Protein 2ZG1 (pdb70)

InterPro domains:
  IPR003598 Immunoglobulin subtype 2 [SM00408] (260-321)
  IPR003599 Immunoglobulin domain subtype [SM00409] (26-140)
  IPR003599 Immunoglobulin domain subtype [SM00409] (149-233)
  IPR003599 Immunoglobulin domain subtype [SM00409] (254-332)
  IPR007110 Immunoglobulin-like domain [PS50835] (19-136)
  IPR007110 Immunoglobulin-like domain [PS50835] (146-229)
  IPR007110 Immunoglobulin-like domain [PS50835] (236-330)
  IPR013106 Immunoglobulin V-set domain [PF07686] (24-140)
  IPR013783 Immunoglobulin-like fold [G3DSA:2.60.40.10] (20-143)
  IPR013783 Immunoglobulin-like fold [G3DSA:2.60.40.10] (144-231)
  IPR013783 Immunoglobulin-like fold [G3DSA:2.60.40.10] (232-329)
  IPR013783 Immunoglobulin-like fold [G3DSA:2.60.40.10] (330-431)
  IPR036179 Immunoglobulin-like domain superfamily [SSF48726] (21-139)
  IPR036179 Immunoglobulin-like domain superfamily [SSF48726] (144-229)
  IPR036179 Immunoglobulin-like domain superfamily [SSF48726] (256-338)
  IPR036179 Immunoglobulin-like domain superfamily [SSF48726] (335-425)
  IPR051036 Sialic acid-binding Ig-like lectin [PTHR12035] (1-548)

Radius of gyration: 23.37 Å; Cα contacts (8 Å, |Δi|>4): 462; chains: 1; bounding box: 41×28×75 Å

Structure (mmCIF, N/CA/C/O backbone):
data_2ZG1
#
_entry.id   2ZG1
#
_cell.length_a   94.044
_cell.length_b   94.044
_cell.length_c   209.888
_cell.angle_alpha   90.00
_cell.angle_beta   90.00
_cell.angle_gamma   120.00
#
_symmetry.space_group_name_H-M   'H 3 2'
#
loop_
_entity.id
_entity.type
_entity.pdbx_description
1 polymer 'Sialic acid-binding Ig-like lectin 5'
2 non-polymer 'N-acetyl-alpha-neuraminic acid'
3 water water
#
loop_
_atom_site.group_PDB
_atom_site.id
_atom_site.type_symbol
_atom_site.label_atom_id
_atom_site.label_alt_id
_atom_site.label_comp_id
_atom_site.label_asym_id
_atom_site.label_entity_id
_atom_site.label_seq_id
_atom_site.pdbx_PDB_ins_code
_atom_site.Cartn_x
_atom_site.Cartn_y
_atom_site.Cartn_z
_atom_site.occupancy
_atom_site.B_iso_or_equiv
_atom_site.auth_seq_id
_atom_site.auth_comp_id
_atom_site.auth_asym_id
_atom_site.auth_atom_id
_atom_site.pdbx_PDB_model_num
ATOM 1 N N . VAL A 1 1 ? 34.574 4.482 53.191 1.00 93.86 25 VAL A N 1
ATOM 2 C CA . VAL A 1 1 ? 33.901 5.792 52.935 1.00 95.60 25 VAL A CA 1
ATOM 3 C C . VAL A 1 1 ? 34.327 6.373 51.584 1.00 97.04 25 VAL A C 1
ATOM 4 O O . VAL A 1 1 ? 33.638 7.226 51.018 1.00 98.45 25 VAL A O 1
ATOM 8 N N . TYR A 1 2 ? 35.477 5.928 51.087 1.00 96.05 26 TYR A N 1
ATOM 9 C CA . TYR A 1 2 ? 35.970 6.384 49.796 1.00 94.06 26 TYR A CA 1
ATOM 10 C C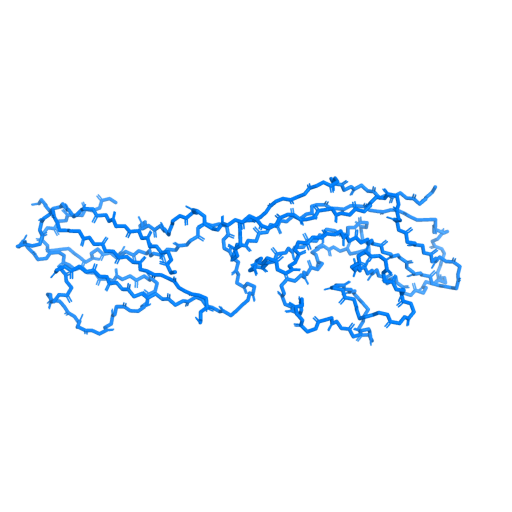 . TYR A 1 2 ? 35.621 5.301 48.790 1.00 92.74 26 TYR A C 1
ATOM 11 O O . TYR A 1 2 ? 36.239 4.239 48.763 1.00 91.93 26 TYR A O 1
ATOM 20 N N . GLU A 1 3 ? 34.624 5.573 47.960 1.00 91.60 27 GLU A N 1
ATOM 21 C CA . GLU A 1 3 ? 34.183 4.597 46.977 1.00 90.91 27 GLU A CA 1
ATOM 22 C C . GLU A 1 3 ? 34.128 5.161 45.564 1.00 87.89 27 GLU A C 1
ATOM 23 O O . GLU A 1 3 ? 33.807 6.331 45.368 1.00 88.28 27 GLU A O 1
ATOM 29 N N . LEU A 1 4 ? 34.438 4.315 44.586 1.00 83.47 28 LEU A N 1
ATOM 30 C CA . LEU A 1 4 ? 34.405 4.710 43.187 1.00 81.15 28 LEU A CA 1
ATOM 31 C C . LEU A 1 4 ? 33.780 3.618 42.323 1.00 81.63 28 LEU A C 1
ATOM 32 O O . LEU A 1 4 ? 34.296 2.503 42.241 1.00 80.40 28 LEU A O 1
ATOM 37 N N . GLN A 1 5 ? 32.669 3.954 41.674 1.00 81.16 29 GLN A N 1
ATOM 38 C CA . GLN A 1 5 ? 31.978 3.023 40.802 1.00 79.40 29 GLN A CA 1
ATOM 39 C C . GLN A 1 5 ? 32.287 3.374 39.365 1.00 78.86 29 GLN A C 1
ATOM 40 O O . GLN A 1 5 ? 31.993 4.475 38.911 1.00 79.33 29 GLN A O 1
ATOM 46 N N . VAL A 1 6 ? 32.874 2.427 38.646 1.00 79.53 30 VAL A N 1
ATOM 47 C CA . VAL A 1 6 ? 33.220 2.632 37.250 1.00 80.37 30 VAL A CA 1
ATOM 48 C C . VAL A 1 6 ? 33.643 1.277 36.694 1.00 81.97 30 VAL A C 1
ATOM 49 O O . VAL A 1 6 ? 34.225 0.467 37.411 1.00 84.26 30 VAL A O 1
ATOM 53 N N . GLN A 1 7 ? 33.344 1.014 35.430 1.00 82.88 31 GLN A N 1
ATOM 54 C CA . GLN A 1 7 ? 33.737 -0.257 34.841 1.00 84.15 31 GLN A CA 1
ATOM 55 C C . GLN A 1 7 ? 35.257 -0.249 34.719 1.00 85.77 31 GLN A C 1
ATOM 56 O O . GLN A 1 7 ? 35.853 0.818 34.552 1.00 86.74 31 GLN A O 1
ATOM 62 N N . LYS A 1 8 ? 35.885 -1.422 34.804 1.00 86.21 32 LYS A N 1
ATOM 63 C CA . LYS A 1 8 ? 37.346 -1.510 34.718 1.00 85.78 32 LYS A CA 1
ATOM 64 C C . LYS A 1 8 ? 37.950 -1.331 33.332 1.00 86.47 32 LYS A C 1
ATOM 65 O O . LYS A 1 8 ? 39.014 -0.718 33.193 1.00 87.98 32 LYS A O 1
ATOM 71 N N . SER A 1 9 ? 37.292 -1.859 32.308 1.00 85.58 33 SER A N 1
ATOM 72 C CA . SER A 1 9 ? 37.809 -1.709 30.955 1.00 84.27 33 SER A CA 1
ATOM 73 C C . SER A 1 9 ? 36.830 -0.976 30.041 1.00 82.63 33 SER A C 1
ATOM 74 O O . SER A 1 9 ? 35.621 -0.991 30.283 1.00 81.89 33 SER A O 1
ATOM 77 N N . VAL A 1 10 ? 37.361 -0.335 29.000 1.00 81.11 34 VAL A N 1
ATOM 78 C CA . VAL A 1 10 ? 36.549 0.409 28.034 1.00 82.28 34 VAL A CA 1
ATOM 79 C C . VAL A 1 10 ? 37.191 0.365 26.643 1.00 83.36 34 VAL A C 1
ATOM 80 O O . VAL A 1 10 ? 38.415 0.382 26.527 1.00 84.92 34 VAL A O 1
ATOM 84 N N . THR A 1 11 ? 36.376 0.319 25.590 1.00 84.07 35 THR A N 1
ATOM 85 C CA . THR A 1 11 ? 36.914 0.288 24.225 1.00 85.59 35 THR A CA 1
ATOM 86 C C . THR A 1 11 ? 36.281 1.358 23.354 1.00 86.49 35 THR A C 1
ATOM 87 O O . THR A 1 11 ? 35.104 1.689 23.518 1.00 86.90 35 THR A O 1
ATOM 91 N N . VAL A 1 12 ? 37.056 1.871 22.404 1.00 86.87 36 VAL A N 1
ATOM 92 C CA . VAL A 1 12 ? 36.577 2.906 21.496 1.00 89.43 36 VAL A CA 1
ATOM 93 C C . VAL A 1 12 ? 37.323 2.770 20.186 1.00 90.63 36 VAL A C 1
ATOM 94 O O . VAL A 1 12 ? 38.515 2.477 20.177 1.00 92.42 36 VAL A O 1
ATOM 98 N N . GLN A 1 13 ? 36.639 2.979 19.073 1.00 91.51 37 GLN A N 1
ATOM 99 C CA . GLN A 1 13 ? 37.331 2.890 17.808 1.00 93.33 37 GLN A CA 1
ATOM 100 C C . GLN A 1 13 ? 38.015 4.224 17.621 1.00 94.08 37 GLN A C 1
ATOM 101 O O . GLN A 1 13 ? 37.402 5.269 17.815 1.00 95.05 37 GLN A O 1
ATOM 107 N N . GLU A 1 14 ? 39.289 4.194 17.265 1.00 94.81 38 GLU A N 1
ATOM 108 C CA . GLU A 1 14 ? 40.022 5.424 17.043 1.00 95.83 38 GLU A CA 1
ATOM 109 C C . GLU A 1 14 ? 39.120 6.409 16.309 1.00 95.77 38 GLU A C 1
ATOM 110 O O . GLU A 1 14 ? 38.293 6.000 15.496 1.00 95.61 38 GLU A O 1
ATOM 116 N N . GLY A 1 15 ? 39.266 7.697 16.615 1.00 95.57 39 GLY A N 1
ATOM 117 C CA . GLY A 1 15 ? 38.472 8.720 15.953 1.00 94.69 39 GLY A CA 1
ATOM 118 C C . GLY A 1 15 ? 37.062 8.932 16.475 1.00 94.33 39 GLY A C 1
ATOM 119 O O . GLY A 1 15 ? 36.474 9.991 16.253 1.00 95.36 39 GLY A O 1
ATOM 120 N N . LEU A 1 16 ? 36.512 7.934 17.159 1.00 92.58 40 LEU A N 1
ATOM 121 C CA . LEU A 1 16 ? 35.164 8.040 17.707 1.00 91.51 40 LEU A CA 1
ATOM 122 C C . LEU A 1 16 ? 35.231 8.516 19.157 1.00 91.70 40 LEU A C 1
ATOM 123 O O . LEU A 1 16 ? 36.248 9.065 19.592 1.00 91.66 40 LEU A O 1
ATOM 128 N N . CYS A 1 17 ? 34.152 8.303 19.903 1.00 89.36 41 CYS A N 1
ATOM 129 C CA . CYS A 1 17 ? 34.122 8.715 21.295 1.00 89.73 41 CYS A CA 1
ATOM 130 C C . CYS A 1 17 ? 33.222 7.812 22.113 1.00 85.80 41 CYS A C 1
ATOM 131 O O . CYS A 1 17 ? 32.348 7.151 21.576 1.00 85.99 41 CYS A O 1
ATOM 134 N N . VAL A 1 18 ? 33.439 7.796 23.420 1.00 81.49 42 VAL A N 1
ATOM 135 C CA . VAL A 1 18 ? 32.669 6.952 24.324 1.00 77.24 42 VAL A CA 1
ATOM 136 C C . VAL A 1 18 ? 32.369 7.719 25.615 1.00 75.65 42 VAL A C 1
ATOM 137 O O . VAL A 1 18 ? 33.000 8.737 25.911 1.00 75.47 42 VAL A O 1
ATOM 141 N N . LEU A 1 19 ? 31.402 7.237 26.377 1.00 72.51 43 LEU A N 1
ATOM 142 C CA . LEU A 1 19 ? 31.046 7.882 27.616 1.00 74.87 43 LEU A CA 1
ATOM 143 C C . LEU A 1 19 ? 31.244 6.899 28.750 1.00 76.61 43 LEU A C 1
ATOM 144 O O . LEU A 1 19 ? 30.554 5.883 28.825 1.00 79.92 43 LEU A O 1
ATOM 149 N N . VAL A 1 20 ? 32.180 7.206 29.644 1.00 74.93 44 VAL A N 1
ATOM 150 C CA . VAL A 1 20 ? 32.457 6.324 30.759 1.00 71.17 44 VAL A CA 1
ATOM 151 C C . VAL A 1 20 ? 31.710 6.778 31.995 1.00 72.68 44 VAL A C 1
ATOM 152 O O . VAL A 1 20 ? 32.086 7.750 32.639 1.00 74.00 44 VAL A O 1
ATOM 156 N N . PRO A 1 21 ? 30.609 6.088 32.325 1.00 74.19 45 PRO A N 1
ATOM 157 C CA . PRO A 1 21 ? 29.806 6.434 33.500 1.00 74.41 45 PRO A CA 1
ATOM 158 C C . PRO A 1 21 ? 30.663 6.253 34.730 1.00 74.80 45 PRO A C 1
ATOM 159 O O . PRO A 1 21 ? 31.411 5.281 34.817 1.00 77.52 45 PRO A O 1
ATOM 163 N N . CYS A 1 22 ? 30.546 7.168 35.687 1.00 72.75 46 CYS A N 1
ATOM 164 C CA . CYS A 1 22 ? 31.348 7.097 36.890 1.00 69.72 46 CYS A CA 1
ATOM 165 C C . CYS A 1 22 ? 30.659 7.799 38.045 1.00 69.08 46 CYS A C 1
ATOM 166 O O . CYS A 1 22 ? 29.984 8.812 37.860 1.00 7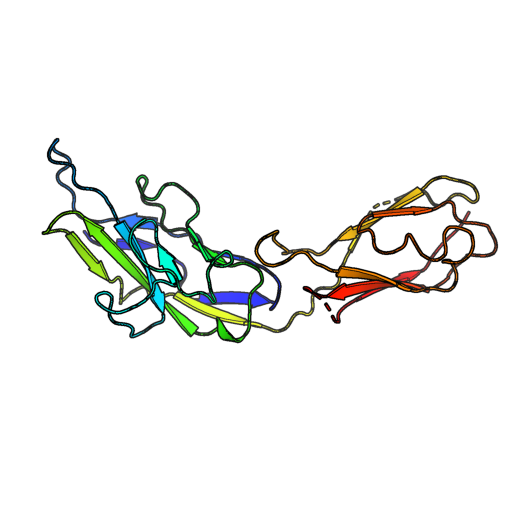2.62 46 CYS A O 1
ATOM 169 N N . SER A 1 23 ? 30.831 7.251 39.240 1.00 66.69 47 SER A N 1
ATOM 170 C CA . SER A 1 23 ? 30.266 7.823 40.455 1.00 65.17 47 SER A CA 1
ATOM 171 C C . SER A 1 23 ? 31.310 7.632 41.546 1.00 63.82 47 SER A C 1
ATOM 172 O O . SER A 1 23 ? 32.083 6.673 41.510 1.00 61.42 47 SER A O 1
ATOM 175 N N . PHE A 1 24 ? 31.338 8.536 42.517 1.00 61.66 48 PHE A N 1
ATOM 176 C CA . PHE A 1 24 ? 32.343 8.448 43.562 1.00 62.50 48 PHE A CA 1
ATOM 177 C C . PHE A 1 24 ? 31.835 9.061 44.851 1.00 63.53 48 PHE A C 1
ATOM 178 O O . PHE A 1 24 ? 30.975 9.939 44.841 1.00 62.54 48 PHE A O 1
ATOM 186 N N . SER A 1 25 ? 32.401 8.610 45.962 1.00 65.92 49 SER A N 1
ATOM 187 C CA . SER A 1 25 ? 32.012 9.118 47.266 1.00 68.91 49 SER A CA 1
ATOM 188 C C . SER A 1 25 ? 33.222 9.334 48.179 1.00 70.12 49 SER A C 1
ATOM 189 O O . SER A 1 25 ? 34.284 8.723 48.008 1.00 66.91 49 SER A O 1
ATOM 192 N N . TYR A 1 26 ? 33.039 10.207 49.160 1.00 72.02 50 TYR A N 1
ATOM 193 C CA . TYR A 1 26 ? 34.101 10.527 50.091 1.00 75.62 50 TYR A CA 1
ATOM 194 C C . TYR A 1 26 ? 33.462 11.112 51.353 1.00 80.04 50 TYR A C 1
ATOM 195 O O . TYR A 1 26 ? 32.378 11.703 51.309 1.00 79.96 50 TYR A O 1
ATOM 204 N N . PRO A 1 27 ? 34.130 10.956 52.496 1.00 83.97 51 PRO A N 1
ATOM 205 C CA . PRO A 1 27 ? 33.625 11.467 53.767 1.00 88.91 51 PRO A CA 1
ATOM 206 C C . PRO A 1 27 ? 33.530 12.981 53.803 1.00 94.55 51 PRO A C 1
ATOM 207 O O . PRO A 1 27 ? 34.521 13.678 53.570 1.00 95.84 51 PRO A O 1
ATOM 211 N N . TRP A 1 28 ? 32.334 13.486 54.093 1.00 100.57 52 TRP A N 1
ATOM 212 C CA . TRP A 1 28 ? 32.118 14.924 54.187 1.00 106.64 52 TRP A CA 1
ATOM 213 C C . TRP A 1 28 ? 31.039 15.263 55.214 1.00 111.08 52 TRP A C 1
ATOM 214 O O . TRP A 1 28 ? 29.855 14.989 55.005 1.00 110.62 52 TRP A O 1
ATOM 225 N N . ARG A 1 29 ? 31.464 15.868 56.322 1.00 117.09 53 ARG A N 1
ATOM 226 C CA . ARG A 1 29 ? 30.565 16.250 57.406 1.00 122.50 53 ARG A CA 1
ATOM 227 C C . ARG A 1 29 ? 29.399 17.135 56.961 1.00 125.24 53 ARG A C 1
ATOM 228 O O . ARG A 1 29 ? 28.303 17.035 57.512 1.00 126.12 53 ARG A O 1
ATOM 236 N N . SER A 1 30 ? 29.649 17.994 55.971 1.00 128.26 54 SER A N 1
ATOM 237 C CA . SER A 1 30 ? 28.645 18.895 55.373 1.00 130.90 54 SER A CA 1
ATOM 238 C C . SER A 1 30 ? 28.342 20.247 56.032 1.00 132.23 54 SER A C 1
ATOM 239 O O . SER A 1 30 ? 27.448 20.959 55.571 1.00 131.89 54 SER A O 1
ATOM 242 N N . TRP A 1 31 ? 29.061 20.619 57.088 1.00 133.81 55 TRP A N 1
ATOM 243 C CA . TRP A 1 31 ? 28.781 21.906 57.716 1.00 134.87 55 TRP A CA 1
ATOM 244 C C . TRP A 1 31 ? 29.377 23.073 56.926 1.00 134.48 55 TRP A C 1
ATOM 245 O O . TRP A 1 31 ? 30.382 22.918 56.226 1.00 133.87 55 TRP A O 1
ATOM 256 N N . TYR A 1 32 ? 28.726 24.230 57.048 1.00 133.88 56 TYR A N 1
ATOM 257 C CA . TYR A 1 32 ? 29.076 25.471 56.349 1.00 132.55 56 TYR A CA 1
ATOM 258 C C . TYR A 1 32 ? 30.524 25.737 55.943 1.00 129.85 56 TYR A C 1
ATOM 259 O O . TYR A 1 32 ? 30.757 26.463 54.972 1.00 129.27 56 TYR A O 1
ATOM 268 N N . SER A 1 33 ? 31.494 25.183 56.673 1.00 126.41 57 SER A N 1
ATOM 269 C CA . SER A 1 33 ? 32.898 25.355 56.280 1.00 121.26 57 SER A CA 1
ATOM 270 C C . SER A 1 33 ? 32.931 24.521 55.005 1.00 116.45 57 SER A C 1
ATOM 271 O O . SER A 1 33 ? 33.144 23.304 55.043 1.00 115.54 57 SER A O 1
ATOM 274 N N . SER A 1 34 ? 32.694 25.183 53.878 1.00 110.35 58 SER A N 1
ATOM 275 C CA . SER A 1 34 ? 32.623 24.486 52.610 1.00 103.95 58 SER A CA 1
ATOM 276 C C . SER A 1 34 ? 33.695 24.813 51.580 1.00 98.14 58 SER A C 1
ATOM 277 O O . SER A 1 34 ? 33.459 25.591 50.658 1.00 98.48 58 SER A O 1
ATOM 280 N N . PRO A 1 35 ? 34.889 24.214 51.717 1.00 92.83 59 PRO A N 1
ATOM 281 C CA . PRO A 1 35 ? 35.963 24.472 50.756 1.00 88.81 59 PRO A CA 1
ATOM 282 C C . PRO A 1 35 ? 35.564 23.833 49.414 1.00 84.81 59 PRO A C 1
ATOM 283 O O . PRO A 1 35 ? 34.722 22.934 49.378 1.00 85.15 59 PRO A O 1
ATOM 287 N N . PRO A 1 36 ? 36.166 24.278 48.299 1.00 80.18 60 PRO A N 1
ATOM 288 C CA . PRO A 1 36 ? 35.805 23.702 47.004 1.00 76.59 60 PRO A CA 1
ATOM 289 C C . PRO A 1 36 ? 36.186 22.235 46.819 1.00 72.34 60 PRO A C 1
ATOM 290 O O . PRO A 1 36 ? 37.120 21.731 47.445 1.00 71.25 60 PRO A O 1
ATOM 294 N N . LEU A 1 37 ? 35.443 21.566 45.946 1.00 68.29 61 LEU A N 1
ATOM 295 C CA . LEU A 1 37 ? 35.667 20.173 45.628 1.00 65.66 61 LEU A CA 1
ATOM 296 C C . LEU A 1 37 ? 36.333 20.032 44.263 1.00 65.40 61 LEU A C 1
ATOM 297 O O . LEU A 1 37 ? 35.725 20.328 43.226 1.00 66.68 61 LEU A O 1
ATOM 302 N N . TYR A 1 38 ? 37.578 19.566 44.262 1.00 63.17 62 TYR A N 1
ATOM 303 C CA . TYR A 1 38 ? 38.327 19.381 43.023 1.00 60.23 62 TYR A CA 1
ATOM 304 C C . TYR A 1 38 ? 38.615 17.928 42.708 1.00 58.81 62 TYR A C 1
ATOM 305 O O . TYR A 1 38 ? 39.104 17.191 43.554 1.00 61.32 62 TYR A O 1
ATOM 314 N N . VAL A 1 39 ? 38.307 17.516 41.489 1.00 56.09 63 VAL A N 1
ATOM 315 C CA . VAL A 1 39 ? 38.554 16.139 41.084 1.00 56.06 63 VAL A CA 1
ATOM 316 C C . VAL A 1 39 ? 39.437 16.142 39.857 1.00 55.98 63 VAL A C 1
ATOM 317 O O . VAL A 1 39 ? 39.497 17.139 39.136 1.00 54.88 63 VAL A O 1
ATOM 321 N N . TYR A 1 40 ? 40.111 15.016 39.626 1.00 56.20 64 TYR A N 1
ATOM 322 C CA . TYR A 1 40 ? 41.013 14.873 38.495 1.00 57.45 64 TYR A CA 1
ATOM 323 C C . TYR A 1 40 ? 41.061 13.458 37.970 1.00 59.16 64 TYR A C 1
ATOM 324 O O . TYR A 1 40 ? 40.745 12.508 38.667 1.00 63.24 64 TYR A O 1
ATOM 333 N N . TRP A 1 41 ? 41.490 13.333 36.732 1.00 59.55 65 TRP A N 1
ATOM 334 C CA . TRP A 1 41 ? 41.692 12.045 36.135 1.00 61.75 65 TRP A CA 1
ATOM 335 C C . TRP A 1 41 ? 43.143 12.166 35.683 1.00 63.43 65 TRP A C 1
ATOM 336 O O . TRP A 1 41 ? 43.538 13.195 35.105 1.00 62.68 65 TRP A O 1
ATOM 347 N N . PHE A 1 42 ? 43.945 11.144 35.976 1.00 62.13 66 PHE A N 1
ATOM 348 C CA . PHE A 1 42 ? 45.339 11.154 35.567 1.00 62.31 66 PHE A CA 1
ATOM 349 C C . PHE A 1 42 ? 45.700 9.908 34.785 1.00 64.35 66 PHE A C 1
ATOM 350 O O . PHE A 1 42 ? 44.924 8.966 34.718 1.00 63.92 66 PHE A O 1
ATOM 358 N N . ARG A 1 43 ? 46.885 9.933 34.179 1.00 67.38 67 ARG A N 1
ATOM 359 C CA . ARG A 1 43 ? 47.421 8.800 33.435 1.00 67.06 67 ARG A CA 1
ATOM 360 C C . ARG A 1 43 ? 47.985 7.925 34.555 1.00 68.89 67 ARG A C 1
ATOM 361 O O . ARG A 1 43 ? 48.360 8.441 35.612 1.00 68.89 67 ARG A O 1
ATOM 369 N N . ASP A 1 44 ? 48.024 6.612 34.353 1.00 71.53 68 ASP A N 1
ATOM 370 C CA . ASP A 1 44 ? 48.499 5.707 35.404 1.00 72.03 68 ASP A CA 1
ATOM 371 C C . ASP A 1 44 ? 49.935 5.938 35.852 1.00 70.72 68 ASP A C 1
ATOM 372 O O . ASP A 1 44 ? 50.842 6.078 35.037 1.00 66.08 68 ASP A O 1
ATOM 377 N N . GLY A 1 45 ? 50.130 5.996 37.164 1.00 70.45 69 GLY A N 1
ATOM 378 C CA . GLY A 1 45 ? 51.468 6.194 37.684 1.00 72.31 69 GLY A CA 1
ATOM 379 C C . GLY A 1 45 ? 52.011 7.612 37.723 1.00 74.98 69 GLY A C 1
ATOM 380 O O . GLY A 1 45 ? 53.193 7.809 38.021 1.00 76.69 69 GLY A O 1
ATOM 381 N N . GLU A 1 46 ? 51.181 8.606 37.421 1.00 74.63 70 GLU A N 1
ATOM 382 C CA . GLU A 1 46 ? 51.645 9.983 37.476 1.00 73.45 70 GLU A CA 1
ATOM 383 C C . GLU A 1 46 ? 51.512 10.476 38.909 1.00 73.71 70 GLU A C 1
ATOM 384 O O . GLU A 1 46 ? 50.793 9.874 39.712 1.00 72.82 70 GLU A O 1
ATOM 390 N N . ILE A 1 47 ? 52.211 11.557 39.243 1.00 72.88 71 ILE A N 1
ATOM 391 C CA . ILE A 1 47 ? 52.111 12.102 40.590 1.00 73.58 71 ILE A CA 1
ATOM 392 C C . ILE A 1 47 ? 51.223 13.336 40.566 1.00 72.56 71 ILE A C 1
ATOM 393 O O . ILE A 1 47 ? 51.553 14.336 39.941 1.00 70.46 71 ILE A O 1
ATOM 398 N N . PRO A 1 48 ? 50.079 13.273 41.257 1.00 73.13 72 PRO A N 1
ATOM 399 C CA . PRO A 1 48 ? 49.128 14.382 41.323 1.00 73.94 72 PRO A CA 1
ATOM 400 C C . PRO A 1 48 ? 49.837 15.721 41.393 1.00 74.96 72 PRO A C 1
ATOM 401 O O . PRO A 1 48 ? 49.629 16.579 40.546 1.00 76.75 72 PRO A O 1
ATOM 405 N N . TYR A 1 49 ? 50.689 15.873 42.402 1.00 76.05 73 TYR A N 1
ATOM 406 C CA . TYR A 1 49 ? 51.467 17.090 42.647 1.00 75.36 73 TYR A CA 1
ATOM 407 C C . TYR A 1 49 ? 52.133 17.711 41.424 1.00 73.97 73 TYR A C 1
ATOM 408 O O . TYR A 1 49 ? 52.185 18.941 41.287 1.00 74.27 73 TYR A O 1
ATOM 417 N N . TYR A 1 50 ? 52.648 16.869 40.538 1.00 68.50 74 TYR A N 1
ATOM 418 C CA . TYR A 1 50 ? 53.367 17.385 39.395 1.00 65.11 74 TYR A CA 1
ATOM 419 C C . TYR A 1 50 ? 52.802 17.105 38.034 1.00 63.86 74 TYR A C 1
ATOM 420 O O . TYR A 1 50 ? 53.394 17.505 37.037 1.00 62.48 74 TYR A O 1
ATOM 429 N N . ALA A 1 51 ? 51.665 16.428 37.970 1.00 64.63 75 ALA A N 1
ATOM 430 C CA . ALA A 1 51 ? 51.103 16.082 36.670 1.00 64.52 75 ALA A CA 1
ATOM 431 C C . ALA A 1 51 ? 50.043 17.016 36.109 1.00 65.09 75 ALA A C 1
ATOM 432 O O . ALA A 1 51 ? 49.276 17.639 36.842 1.00 68.07 75 ALA A O 1
ATOM 434 N N . GLU A 1 52 ? 50.035 17.127 34.789 1.00 63.77 76 GLU A N 1
ATOM 435 C CA . GLU A 1 52 ? 49.024 17.894 34.101 1.00 63.31 76 GLU A CA 1
ATOM 436 C C . GLU A 1 52 ? 47.918 16.847 34.010 1.00 64.38 76 GLU A C 1
ATOM 437 O O . GLU A 1 52 ? 48.177 15.709 33.600 1.00 67.02 76 GLU A O 1
ATOM 443 N N . VAL A 1 53 ? 46.704 17.210 34.410 1.00 61.90 77 VAL A N 1
ATOM 444 C CA . VAL A 1 53 ? 45.581 16.285 34.384 1.00 59.47 77 VAL A CA 1
ATOM 445 C C . VAL A 1 53 ? 45.080 15.973 32.995 1.00 58.78 77 VAL A C 1
ATOM 446 O O . VAL A 1 53 ? 45.248 16.780 32.073 1.00 57.03 77 VAL A O 1
ATOM 450 N N . VAL A 1 54 ? 44.453 14.807 32.835 1.00 57.39 78 VAL A N 1
ATOM 451 C CA . VAL A 1 54 ? 43.878 14.506 31.536 1.00 57.74 78 VAL A CA 1
ATOM 452 C C . VAL A 1 54 ? 42.534 15.242 31.566 1.00 55.13 78 VAL A C 1
ATOM 453 O O . VAL A 1 54 ? 42.017 15.650 30.535 1.00 55.22 78 VAL A O 1
ATOM 457 N N . ALA A 1 55 ? 41.986 15.410 32.768 1.00 52.77 79 ALA A N 1
ATOM 458 C CA . ALA A 1 55 ? 40.733 16.118 32.948 1.00 54.23 79 ALA A CA 1
ATOM 459 C C . ALA A 1 55 ? 40.566 16.528 34.386 1.00 54.93 79 ALA A C 1
ATOM 460 O O . ALA A 1 55 ? 40.944 15.787 35.280 1.00 58.02 79 ALA A O 1
ATOM 462 N N . THR A 1 56 ? 40.003 17.715 34.607 1.00 54.31 80 THR A N 1
ATOM 463 C CA . THR A 1 56 ? 39.764 18.219 35.959 1.00 52.43 80 THR A CA 1
ATOM 464 C C . THR A 1 56 ? 38.715 19.328 35.973 1.00 51.94 80 THR A C 1
ATOM 465 O O . THR A 1 56 ? 38.334 19.836 34.938 1.00 52.94 80 THR A O 1
ATOM 469 N N . ASN A 1 57 ? 38.246 19.678 37.158 1.00 52.84 81 ASN A N 1
ATOM 470 C CA . ASN A 1 57 ? 37.255 20.727 37.318 1.00 55.69 81 ASN A CA 1
ATOM 471 C C . ASN A 1 57 ? 37.931 21.831 38.124 1.00 58.57 81 ASN A C 1
ATOM 472 O O . ASN A 1 57 ? 37.272 22.727 38.669 1.00 58.53 81 ASN A O 1
ATOM 477 N N . ASN A 1 58 ? 39.255 21.737 38.212 1.00 59.75 82 ASN A N 1
ATOM 478 C CA . ASN A 1 58 ? 40.051 22.722 38.922 1.00 59.20 82 ASN A CA 1
ATOM 479 C C . ASN A 1 58 ? 40.489 23.762 37.899 1.00 58.74 82 ASN A C 1
ATOM 480 O O . ASN A 1 58 ? 41.277 23.460 37.017 1.00 60.60 82 ASN A O 1
ATOM 485 N N . PRO A 1 59 ? 39.991 25.006 38.010 1.00 58.52 83 PRO A N 1
ATOM 486 C CA . PRO A 1 59 ? 40.354 26.056 37.055 1.00 59.29 83 PRO A CA 1
ATOM 487 C C . PRO A 1 59 ? 41.826 26.465 37.038 1.00 59.78 83 PRO A C 1
ATOM 488 O O . PRO A 1 59 ? 42.283 27.064 36.073 1.00 59.34 83 PRO A O 1
ATOM 492 N N . ASP A 1 60 ? 42.564 26.152 38.095 1.00 60.95 84 ASP A N 1
ATOM 493 C CA . ASP A 1 60 ? 43.977 26.509 38.137 1.00 64.61 84 ASP A CA 1
ATOM 494 C C . ASP A 1 60 ? 44.881 25.436 37.574 1.00 64.87 84 ASP A C 1
ATOM 495 O O . ASP A 1 60 ? 46.001 25.717 37.150 1.00 67.38 84 ASP A O 1
ATOM 500 N N . ARG A 1 61 ? 44.394 24.207 37.556 1.00 63.79 85 ARG A N 1
ATOM 501 C CA . ARG A 1 61 ? 45.204 23.107 37.078 1.00 61.41 85 ARG A CA 1
ATOM 502 C C . ARG A 1 61 ? 45.331 23.013 35.575 1.00 60.32 85 ARG A C 1
ATOM 503 O O . ARG A 1 61 ? 44.351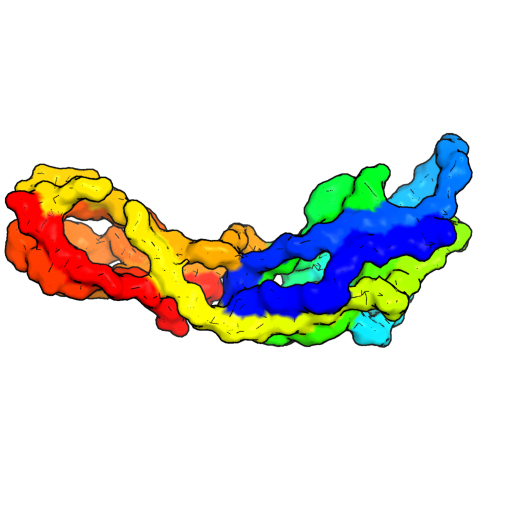 23.059 34.850 1.00 63.20 85 ARG A O 1
ATOM 511 N N . ARG A 1 62 ? 46.570 22.879 35.124 1.00 60.25 86 ARG A N 1
ATOM 512 C CA . ARG A 1 62 ? 46.915 22.753 33.714 1.00 59.08 86 ARG A CA 1
ATOM 513 C C . ARG A 1 62 ? 46.503 21.360 33.176 1.00 61.50 86 ARG A C 1
ATOM 514 O O . ARG A 1 62 ? 46.760 20.321 33.800 1.00 60.64 86 ARG A O 1
ATOM 522 N N . VAL A 1 63 ? 45.849 21.356 32.024 1.00 59.95 87 VAL A N 1
ATOM 523 C CA . VAL A 1 63 ? 45.395 20.130 31.386 1.00 61.79 87 VAL A CA 1
ATOM 524 C C . VAL A 1 63 ? 46.315 19.707 30.236 1.00 63.89 87 VAL A C 1
ATOM 525 O O . VAL A 1 63 ? 46.764 20.546 29.456 1.00 65.49 87 VAL A O 1
ATOM 529 N N . LYS A 1 64 ? 46.572 18.406 30.117 1.00 64.08 88 LYS A N 1
ATOM 530 C CA . LYS A 1 64 ? 47.422 17.900 29.054 1.00 65.07 88 LYS A CA 1
ATOM 531 C C . LYS A 1 64 ? 46.915 18.380 27.709 1.00 66.55 88 LYS A C 1
ATOM 532 O O . LYS A 1 64 ? 45.760 18.172 27.360 1.00 66.39 88 LYS A O 1
ATOM 538 N N . PRO A 1 65 ? 47.782 19.029 26.927 1.00 68.48 89 PRO A N 1
ATOM 539 C CA . PRO A 1 65 ? 47.414 19.539 25.605 1.00 69.72 89 PRO A CA 1
ATOM 540 C C . PRO A 1 65 ? 46.757 18.481 24.727 1.00 72.48 89 PRO A C 1
ATOM 541 O O . PRO A 1 65 ? 45.858 18.796 23.940 1.00 75.15 89 PRO A O 1
ATOM 545 N N . GLU A 1 66 ? 47.203 17.234 24.877 1.00 71.99 90 GLU A N 1
ATOM 546 C CA . GLU A 1 66 ? 46.686 16.120 24.091 1.00 72.87 90 GLU A CA 1
ATOM 547 C C . GLU A 1 66 ? 45.258 15.749 24.416 1.00 72.74 90 GLU A C 1
ATOM 548 O O . GLU A 1 66 ? 44.553 15.225 23.555 1.00 71.68 90 GLU A O 1
ATOM 5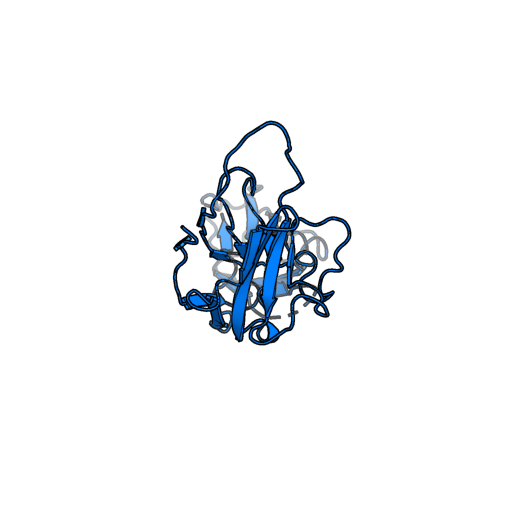54 N N . THR A 1 67 ? 44.833 16.002 25.654 1.00 72.30 91 THR A N 1
ATOM 555 C CA . THR A 1 67 ? 43.470 15.672 26.058 1.00 72.53 91 THR A CA 1
ATOM 556 C C . THR A 1 67 ? 42.541 16.876 26.110 1.00 73.50 91 THR A C 1
ATOM 557 O O . THR A 1 67 ? 41.330 16.717 26.239 1.00 73.58 91 THR A O 1
ATOM 561 N N . GLN A 1 68 ? 43.104 18.076 26.016 1.00 75.10 92 GLN A N 1
ATOM 562 C CA . GLN A 1 68 ? 42.291 19.290 26.028 1.00 75.80 92 GLN A CA 1
ATOM 563 C C . GLN A 1 68 ? 41.184 19.126 24.992 1.00 74.50 92 GLN A C 1
ATOM 564 O O . GLN A 1 68 ? 41.455 18.847 23.825 1.00 73.90 92 GLN A O 1
ATOM 570 N N . GLY A 1 69 ? 39.940 19.274 25.431 1.00 72.63 93 GLY A N 1
ATOM 571 C CA . GLY A 1 69 ? 38.820 19.157 24.519 1.00 72.28 93 GLY A CA 1
ATOM 572 C C . GLY A 1 69 ? 38.317 17.764 24.195 1.00 73.57 93 GLY A C 1
ATOM 573 O O . GLY A 1 69 ? 37.151 17.602 23.840 1.00 77.26 93 GLY A O 1
ATOM 574 N N . ARG A 1 70 ? 39.165 16.748 24.306 1.00 73.59 94 ARG A N 1
ATOM 575 C CA . ARG A 1 70 ? 38.728 15.391 23.989 1.00 71.73 94 ARG A CA 1
ATOM 576 C C . ARG A 1 70 ? 38.256 14.618 25.212 1.00 70.71 94 ARG A C 1
ATOM 577 O O . ARG A 1 70 ? 37.400 13.746 25.103 1.00 71.57 94 ARG A O 1
ATOM 585 N N . PHE A 1 71 ? 38.822 14.931 26.372 1.00 69.74 95 PHE A N 1
ATOM 586 C CA . PHE A 1 71 ? 38.439 14.278 27.619 1.00 68.48 95 PHE A CA 1
ATOM 587 C C . PHE A 1 71 ? 37.724 15.325 28.431 1.00 69.27 95 PHE A C 1
ATOM 588 O O . PHE A 1 71 ? 38.311 16.328 28.810 1.00 69.36 95 PHE A O 1
ATOM 596 N N . ARG A 1 72 ? 36.458 15.095 28.722 1.00 71.22 96 ARG A N 1
ATOM 597 C CA . ARG A 1 72 ? 35.717 16.076 29.479 1.00 72.15 96 ARG A CA 1
ATOM 598 C C . ARG A 1 72 ? 34.848 15.461 30.541 1.00 70.86 96 ARG A C 1
ATOM 599 O O . ARG A 1 72 ? 34.212 14.435 30.328 1.00 70.47 96 ARG A O 1
ATOM 607 N N . LEU A 1 73 ? 34.848 16.093 31.704 1.00 71.45 97 LEU A N 1
ATOM 608 C CA . LEU A 1 73 ? 34.031 15.641 32.810 1.00 72.93 97 LEU A CA 1
ATOM 609 C C . LEU A 1 73 ? 32.594 16.078 32.552 1.00 75.87 97 LEU A C 1
ATOM 610 O O . LEU A 1 73 ? 32.303 17.262 32.400 1.00 76.02 97 LEU A O 1
ATOM 615 N N . LEU A 1 74 ? 31.702 15.102 32.479 1.00 80.11 98 LEU A N 1
ATOM 616 C CA . LEU A 1 74 ? 30.288 15.363 32.251 1.00 82.36 98 LEU A CA 1
ATOM 617 C C . LEU A 1 74 ? 29.597 15.327 33.603 1.00 82.45 98 LEU A C 1
ATOM 618 O O . LEU A 1 74 ? 30.139 14.789 34.575 1.00 85.43 98 LEU A O 1
ATOM 623 N N . GLY A 1 75 ? 28.403 15.892 33.673 1.00 81.58 99 GLY A N 1
ATOM 624 C CA . GLY A 1 75 ? 27.670 15.862 34.927 1.00 80.86 99 GLY A CA 1
ATOM 625 C C . GLY A 1 75 ? 28.232 16.757 36.008 1.00 79.13 99 GLY A C 1
ATOM 626 O O . GLY A 1 75 ? 29.301 17.345 35.858 1.00 80.23 99 GLY A O 1
ATOM 627 N N . ASP A 1 76 ? 27.500 16.863 37.107 1.00 78.25 100 ASP A N 1
ATOM 628 C CA . ASP A 1 76 ? 27.927 17.701 38.206 1.00 77.96 100 ASP A CA 1
ATOM 629 C C . ASP A 1 76 ? 28.763 16.929 39.218 1.00 77.49 100 ASP A C 1
ATOM 630 O O . ASP A 1 76 ? 28.286 16.006 39.882 1.00 75.29 100 ASP A O 1
ATOM 635 N N . VAL A 1 77 ? 30.021 17.333 39.325 1.00 77.16 101 VAL A N 1
ATOM 636 C CA . VAL A 1 77 ? 30.962 16.726 40.248 1.00 76.94 101 VAL A CA 1
ATOM 637 C C . VAL A 1 77 ? 30.450 16.937 41.673 1.00 78.38 101 VAL A C 1
ATOM 638 O O . VAL A 1 77 ? 30.761 16.159 42.574 1.00 78.86 101 VAL A O 1
ATOM 642 N N . GLN A 1 78 ? 29.664 17.992 41.871 1.00 79.52 102 GLN A N 1
ATOM 643 C CA . GLN A 1 78 ? 29.092 18.292 43.185 1.00 82.97 102 GLN A CA 1
ATOM 644 C C . GLN A 1 78 ? 27.957 17.313 43.498 1.00 83.71 102 GLN A C 1
ATOM 645 O O . GLN A 1 78 ? 27.368 17.350 44.582 1.00 81.96 102 GLN A O 1
ATOM 651 N N . LYS A 1 79 ? 27.662 16.442 42.531 1.00 85.11 103 LYS A N 1
ATOM 652 C CA . LYS A 1 79 ? 26.614 15.436 42.670 1.00 85.96 103 LYS A CA 1
ATOM 653 C C . LYS A 1 79 ? 27.110 14.011 42.392 1.00 85.11 103 LYS A C 1
ATOM 654 O O . LYS A 1 79 ? 26.476 13.243 41.663 1.00 83.53 103 LYS A O 1
ATOM 660 N N . LYS A 1 80 ? 28.257 13.686 42.991 1.00 84.68 104 LYS A N 1
ATOM 661 C CA . LYS A 1 80 ? 28.906 12.375 42.898 1.00 83.89 104 LYS A CA 1
ATOM 662 C C . LYS A 1 80 ? 29.224 11.850 41.496 1.00 81.29 104 LYS A C 1
ATOM 663 O O . LYS A 1 80 ? 29.554 10.676 41.334 1.00 82.81 104 LYS A O 1
ATOM 669 N N . ASN A 1 81 ? 29.170 12.717 40.492 1.00 77.74 105 ASN A N 1
ATOM 670 C CA . ASN A 1 81 ? 29.441 12.301 39.124 1.00 75.01 105 ASN A CA 1
ATOM 671 C C . ASN A 1 81 ? 30.870 12.536 38.626 1.00 74.85 105 ASN A C 1
ATOM 672 O O . ASN A 1 81 ? 31.285 13.683 38.427 1.00 76.05 105 ASN A O 1
ATOM 677 N N . CYS A 1 82 ? 31.612 11.450 38.405 1.00 73.00 106 CYS A N 1
ATOM 678 C CA . CYS A 1 82 ? 32.980 11.545 37.892 1.00 70.38 106 CYS A CA 1
ATOM 679 C C . CYS A 1 82 ? 32.994 11.053 36.474 1.00 70.00 106 CYS A C 1
ATOM 680 O O . CYS A 1 82 ? 34.053 10.774 35.918 1.00 69.26 106 CYS A O 1
ATOM 683 N N . SER A 1 83 ? 31.806 10.967 35.886 1.00 70.20 107 SER A N 1
ATOM 684 C CA . SER A 1 83 ? 31.665 10.493 34.517 1.00 71.17 107 SER A CA 1
ATOM 685 C C . SER A 1 83 ? 32.600 11.169 33.544 1.00 70.32 107 SER A C 1
ATOM 686 O O . SER A 1 83 ? 32.701 12.391 33.488 1.00 69.09 107 SER A O 1
ATOM 689 N N . LEU A 1 84 ? 33.269 10.344 32.758 1.00 72.43 108 LEU A N 1
ATOM 690 C CA . LEU A 1 84 ? 34.223 10.842 31.791 1.00 75.96 108 LEU A CA 1
ATOM 691 C C . LEU A 1 84 ? 33.740 10.678 30.368 1.00 76.93 108 LEU A C 1
ATOM 692 O O . LEU A 1 84 ? 33.048 9.718 30.045 1.00 79.96 108 LEU A O 1
ATOM 697 N N . SER A 1 85 ? 34.114 11.618 29.515 1.00 78.00 109 SER A N 1
ATOM 698 C CA . SER A 1 85 ? 33.735 11.562 28.120 1.00 78.55 109 SER A CA 1
ATOM 699 C C . SER A 1 85 ? 34.985 11.649 27.272 1.00 79.39 109 SER A C 1
ATOM 700 O O . SER A 1 85 ? 35.685 12.661 27.300 1.00 79.14 109 SER A O 1
ATOM 703 N N . ILE A 1 86 ? 35.275 10.589 26.523 1.00 79.75 110 ILE A N 1
ATOM 704 C CA . ILE A 1 86 ? 36.459 10.586 25.669 1.00 80.59 110 ILE A CA 1
ATOM 705 C C . ILE A 1 86 ? 36.017 10.796 24.233 1.00 81.61 110 ILE A C 1
ATOM 706 O O . ILE A 1 86 ? 35.174 10.057 23.740 1.00 83.49 110 ILE A O 1
ATOM 711 N N . GLY A 1 87 ? 36.588 11.785 23.558 1.00 81.46 111 GLY A N 1
ATOM 712 C CA . GLY A 1 87 ? 36.201 12.044 22.184 1.00 83.86 111 GLY A CA 1
ATOM 713 C C . GLY A 1 87 ? 37.357 12.008 21.206 1.00 86.36 111 GLY A C 1
ATOM 714 O O . GLY A 1 87 ? 38.508 12.217 21.599 1.00 87.89 111 GLY A O 1
ATOM 715 N N . ASP A 1 88 ? 37.051 11.748 19.933 1.00 86.53 112 ASP A N 1
ATOM 716 C CA . ASP A 1 88 ? 38.069 11.679 18.890 1.00 85.61 112 ASP A CA 1
ATOM 717 C C . ASP A 1 88 ? 39.217 10.824 19.406 1.00 85.74 112 ASP A C 1
ATOM 718 O O . ASP A 1 88 ? 40.382 11.224 19.372 1.00 84.59 112 ASP A O 1
ATOM 723 N N . ALA A 1 89 ? 38.858 9.641 19.900 1.00 85.96 113 ALA A N 1
ATOM 724 C CA . ALA A 1 89 ? 39.808 8.692 20.457 1.00 85.80 113 ALA A CA 1
ATOM 725 C C . ALA A 1 89 ? 41.077 8.630 19.621 1.00 87.34 113 ALA A C 1
ATOM 726 O O . ALA A 1 89 ? 41.044 8.856 18.414 1.00 89.19 113 ALA A O 1
ATOM 728 N N . ARG A 1 90 ? 42.196 8.342 20.274 1.00 88.92 114 ARG A N 1
ATOM 729 C CA . ARG A 1 90 ? 43.487 8.241 19.602 1.00 90.74 114 ARG A CA 1
ATOM 730 C C . ARG A 1 90 ? 44.220 7.049 20.201 1.00 91.76 114 ARG A C 1
ATOM 731 O O . ARG A 1 90 ? 44.089 6.775 21.398 1.00 91.63 114 ARG A O 1
ATOM 739 N N . MET A 1 91 ? 44.987 6.343 19.375 1.00 91.51 115 MET A N 1
ATOM 740 C CA . MET A 1 91 ? 45.730 5.184 19.850 1.00 90.89 115 MET A CA 1
ATOM 741 C C . MET A 1 91 ? 46.562 5.553 21.078 1.00 89.23 115 MET A C 1
ATOM 742 O O . MET A 1 91 ? 46.626 4.792 22.049 1.00 87.77 115 MET A O 1
ATOM 747 N N . GLU A 1 92 ? 47.171 6.735 21.037 1.00 86.73 116 GLU A N 1
ATOM 748 C CA . GLU A 1 92 ? 47.996 7.220 22.138 1.00 84.38 116 GLU A CA 1
ATOM 749 C C . GLU A 1 92 ? 47.245 7.228 23.463 1.00 81.62 116 GLU A C 1
ATOM 750 O O . GLU A 1 92 ? 47.854 7.150 24.523 1.00 80.47 116 GLU A O 1
ATOM 756 N N . ASP A 1 93 ? 45.923 7.322 23.402 1.00 78.96 117 ASP A N 1
ATOM 757 C CA . ASP A 1 93 ? 45.117 7.354 24.615 1.00 77.56 117 ASP A CA 1
ATOM 758 C C . ASP A 1 93 ? 45.044 6.015 25.333 1.00 76.32 117 ASP A C 1
ATOM 759 O O . ASP A 1 93 ? 44.708 5.957 26.523 1.00 74.69 117 ASP A O 1
ATOM 764 N N . THR A 1 94 ? 45.358 4.939 24.618 1.00 75.13 118 THR A N 1
ATOM 765 C CA . THR A 1 94 ? 45.309 3.612 25.216 1.00 74.62 118 THR A CA 1
ATOM 766 C C . THR A 1 94 ? 46.195 3.567 26.455 1.00 73.26 118 THR A C 1
ATOM 767 O O . THR A 1 94 ? 47.331 4.050 26.438 1.00 72.52 118 THR A O 1
ATOM 771 N N . GLY A 1 95 ? 45.664 2.997 27.532 1.00 70.07 119 GLY A N 1
ATOM 772 C CA . GLY A 1 95 ? 46.426 2.903 28.757 1.00 67.47 119 GLY A CA 1
ATOM 773 C C . GLY A 1 95 ? 45.502 2.923 29.946 1.00 67.82 119 GLY A C 1
ATOM 774 O O . GLY A 1 95 ? 44.297 2.862 29.779 1.00 71.08 119 GLY A O 1
ATOM 775 N N . SER A 1 96 ? 46.065 3.017 31.144 1.00 68.57 120 SER A N 1
ATOM 776 C CA . SER A 1 96 ? 45.287 3.057 32.379 1.00 67.52 120 SER A CA 1
ATOM 777 C C . SER A 1 96 ? 45.149 4.504 32.907 1.00 67.14 120 SER A C 1
ATOM 778 O O . SER A 1 96 ? 45.964 5.376 32.579 1.00 67.49 120 SER A O 1
ATOM 781 N N . TYR A 1 97 ? 44.123 4.753 33.722 1.00 63.74 121 TYR A N 1
ATOM 782 C CA . TYR A 1 97 ? 43.861 6.088 34.262 1.00 60.45 121 TYR A CA 1
ATOM 783 C C . TYR A 1 97 ? 43.310 6.011 35.675 1.00 60.06 121 TYR A C 1
ATOM 784 O O . TYR A 1 97 ? 42.707 5.015 36.042 1.00 61.58 121 TYR A O 1
ATOM 793 N N . PHE A 1 98 ? 43.516 7.045 36.483 1.00 58.48 122 PHE A N 1
ATOM 794 C CA . PHE A 1 98 ? 42.944 7.020 37.815 1.00 58.06 122 PHE A CA 1
ATOM 795 C C . PHE A 1 98 ? 42.340 8.365 38.169 1.00 59.39 122 PHE A C 1
ATOM 796 O O . PHE A 1 98 ? 42.707 9.398 37.617 1.00 60.94 122 PHE A O 1
ATOM 804 N N . PHE A 1 99 ? 41.397 8.322 39.095 1.00 58.52 123 PHE A N 1
ATOM 805 C CA . PHE A 1 99 ? 40.629 9.469 39.535 1.00 57.61 123 PHE A CA 1
ATOM 806 C C . PHE A 1 99 ? 41.037 9.893 40.924 1.00 58.85 123 PHE A C 1
ATOM 807 O O . PHE A 1 99 ? 41.294 9.060 41.776 1.00 60.83 123 PHE A O 1
ATOM 815 N N . ARG A 1 100 ? 41.060 11.193 41.169 1.00 59.81 124 ARG A N 1
ATOM 816 C CA . ARG A 1 100 ? 41.440 11.688 42.479 1.00 59.22 124 ARG A CA 1
ATOM 817 C C . ARG A 1 100 ? 40.514 12.796 42.930 1.00 60.16 124 ARG A C 1
ATOM 818 O O . ARG A 1 100 ? 40.009 13.564 42.120 1.00 61.25 124 ARG A O 1
ATOM 826 N N . VAL A 1 101 ? 40.288 12.865 44.230 1.00 60.47 125 VAL A N 1
ATOM 827 C CA . VAL A 1 101 ? 39.447 13.896 44.795 1.00 64.70 125 VAL A CA 1
ATOM 828 C C . VAL A 1 101 ? 40.249 14.668 45.815 1.00 64.59 125 VAL A C 1
ATOM 829 O O . VAL A 1 101 ? 41.174 14.140 46.416 1.00 63.56 125 VAL A O 1
ATOM 833 N N . GLU A 1 102 ? 39.891 15.927 45.990 1.00 65.39 126 GLU A N 1
ATOM 834 C CA . GLU A 1 102 ? 40.553 16.773 46.949 1.00 69.41 126 GLU A CA 1
ATOM 835 C C . GLU A 1 102 ? 39.540 17.796 47.419 1.00 72.97 126 GLU A C 1
ATOM 836 O O . GLU A 1 102 ? 38.861 18.443 46.611 1.00 74.05 126 GLU A O 1
ATOM 842 N N . ARG A 1 103 ? 39.420 17.930 48.730 1.00 75.20 127 ARG A N 1
ATOM 843 C CA . ARG A 1 103 ? 38.517 18.911 49.294 1.00 77.87 127 ARG A CA 1
ATOM 844 C C . ARG A 1 103 ? 39.048 19.248 50.668 1.00 79.33 127 ARG A C 1
ATOM 845 O O . ARG A 1 103 ? 39.147 18.379 51.529 1.00 80.98 127 ARG A O 1
ATOM 853 N N . GLY A 1 104 ? 39.409 20.508 50.867 1.00 81.13 128 GLY A N 1
ATOM 854 C CA . GLY A 1 104 ? 39.960 20.910 52.148 1.00 84.63 128 GLY A CA 1
ATOM 855 C C . GLY A 1 104 ? 41.325 20.273 52.332 1.00 86.66 128 GLY A C 1
ATOM 856 O O . GLY A 1 104 ? 41.829 19.606 51.426 1.00 87.33 128 GLY A O 1
ATOM 857 N N . ARG A 1 105 ? 41.933 20.471 53.495 1.00 89.27 129 ARG A N 1
ATOM 858 C CA . ARG A 1 105 ? 43.246 19.892 53.759 1.00 92.23 129 ARG A CA 1
ATOM 859 C C . ARG A 1 105 ? 43.112 18.425 54.142 1.00 93.87 129 ARG A C 1
ATOM 860 O O . ARG A 1 105 ? 44.069 17.663 54.040 1.00 95.64 129 ARG A O 1
ATOM 868 N N . ASP A 1 106 ? 41.916 18.029 54.566 1.00 95.27 130 ASP A N 1
ATOM 869 C CA . ASP A 1 106 ? 41.679 16.653 54.979 1.00 96.78 130 ASP A CA 1
ATOM 870 C C . ASP A 1 106 ? 41.363 15.659 53.868 1.00 95.41 130 ASP A C 1
ATOM 871 O O . ASP A 1 106 ? 41.992 14.604 53.786 1.00 96.31 130 ASP A O 1
ATOM 876 N N . VAL A 1 107 ? 40.396 15.981 53.015 1.00 92.66 131 VAL A N 1
ATOM 877 C CA . VAL A 1 107 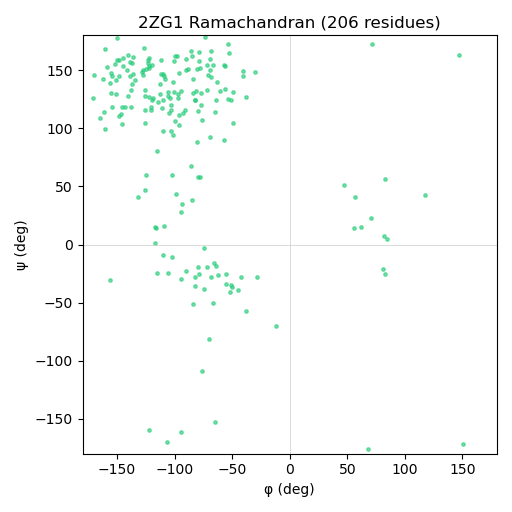? 40.033 15.068 51.936 1.00 88.34 131 VAL A CA 1
ATOM 878 C C . VAL A 1 107 ? 41.002 15.155 50.756 1.00 87.82 131 VAL A C 1
ATOM 879 O O . VAL A 1 107 ? 41.113 16.194 50.100 1.00 87.14 131 VAL A O 1
ATOM 883 N N . LYS A 1 108 ? 41.710 14.057 50.515 1.00 85.59 132 LYS A N 1
ATOM 884 C CA . LYS A 1 108 ? 42.664 13.933 49.415 1.00 85.59 132 LYS A CA 1
ATOM 885 C C . LYS A 1 108 ? 42.694 12.435 49.187 1.00 84.81 132 LYS A C 1
ATOM 886 O O . LYS A 1 108 ? 42.868 11.694 50.146 1.00 86.32 132 LYS A O 1
ATOM 892 N N . TYR A 1 109 ? 42.535 11.970 47.948 1.00 82.97 133 TYR A N 1
ATOM 893 C CA . TYR A 1 109 ? 42.491 10.526 47.730 1.00 79.66 133 TYR A CA 1
ATOM 894 C C . TYR A 1 109 ? 42.515 10.059 46.283 1.00 76.78 133 TYR A C 1
ATOM 895 O O . TYR A 1 109 ? 41.694 10.474 45.487 1.00 77.91 133 TYR A O 1
ATOM 904 N N . SER A 1 110 ? 43.448 9.185 45.940 1.00 75.33 134 SER A N 1
ATOM 905 C CA . SER A 1 110 ? 43.494 8.645 44.583 1.00 75.90 134 SER A CA 1
ATOM 906 C C . SER A 1 110 ? 42.872 7.245 44.588 1.00 77.41 134 SER A C 1
ATOM 907 O O . SER A 1 110 ? 43.205 6.415 45.428 1.00 79.87 134 SER A O 1
ATOM 910 N N . TYR A 1 111 ? 41.958 6.980 43.665 1.00 77.42 135 TYR A N 1
ATOM 911 C CA . TYR A 1 111 ? 41.317 5.672 43.616 1.00 76.66 135 TYR A CA 1
ATOM 912 C C . TYR A 1 111 ? 42.152 4.697 42.802 1.00 76.20 135 TYR A C 1
ATOM 913 O O . TYR A 1 111 ? 41.761 4.259 41.719 1.00 73.12 135 TYR A O 1
ATOM 922 N N . GLN A 1 112 ? 43.312 4.365 43.359 1.00 77.62 136 GLN A N 1
ATOM 923 C CA . GLN A 1 112 ? 44.266 3.469 42.724 1.00 80.23 136 GLN A CA 1
ATOM 924 C C . GLN A 1 112 ? 43.759 2.039 42.582 1.00 81.46 136 GLN A C 1
ATOM 925 O O . GLN A 1 112 ? 44.311 1.256 41.814 1.00 82.42 136 GLN A O 1
ATOM 931 N N . 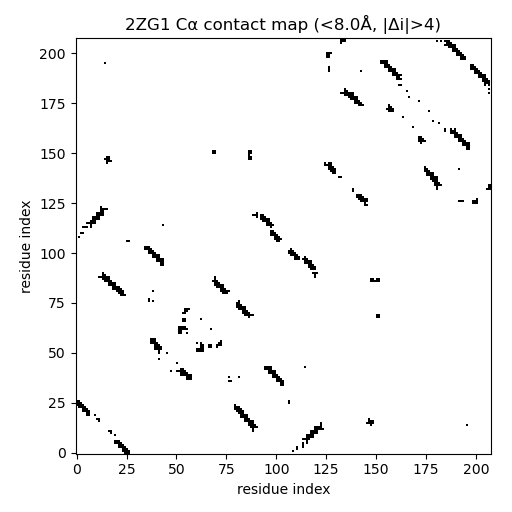GLN A 1 113 ? 42.703 1.698 43.315 1.00 82.73 137 GLN A N 1
ATOM 932 C CA . GLN A 1 113 ? 42.136 0.357 43.230 1.00 83.31 137 GLN A CA 1
ATOM 933 C C . GLN A 1 113 ? 41.204 0.268 42.025 1.00 82.78 137 GLN A C 1
ATOM 934 O O . GLN A 1 113 ? 41.149 -0.753 41.343 1.00 83.81 137 GLN A O 1
ATOM 940 N N . ASN A 1 114 ? 40.500 1.363 41.750 1.00 82.18 138 ASN A N 1
ATOM 941 C CA . ASN A 1 114 ? 39.547 1.424 40.645 1.00 79.20 138 ASN A CA 1
ATOM 942 C C . ASN A 1 114 ? 40.048 2.083 39.353 1.00 78.59 138 ASN A C 1
ATOM 943 O O . ASN A 1 114 ? 39.322 2.863 38.745 1.00 78.35 138 ASN A O 1
ATOM 948 N N . LYS A 1 115 ? 41.271 1.780 38.928 1.00 79.13 139 LYS A N 1
ATOM 949 C CA . LYS A 1 115 ? 41.801 2.361 37.689 1.00 79.59 139 LYS A CA 1
ATOM 950 C C . LYS A 1 115 ? 40.859 2.142 36.507 1.00 79.35 139 LYS A C 1
ATOM 951 O O . LYS A 1 115 ? 39.955 1.313 36.565 1.00 80.01 139 LYS A O 1
ATOM 957 N N . LEU A 1 116 ? 41.084 2.887 35.431 1.00 79.32 140 LEU A N 1
ATOM 958 C CA . LEU A 1 116 ? 40.273 2.767 34.230 1.00 80.22 140 LEU A CA 1
ATOM 959 C C . LEU A 1 116 ? 41.170 2.391 33.068 1.00 81.67 140 LEU A C 1
ATOM 960 O O . LEU A 1 116 ? 42.076 3.139 32.694 1.00 81.90 140 LEU A O 1
ATOM 965 N N . ASN A 1 117 ? 40.902 1.232 32.486 1.00 81.57 141 ASN A N 1
ATOM 966 C CA . ASN A 1 117 ? 41.699 0.753 31.378 1.00 80.51 141 ASN A CA 1
ATOM 967 C C . ASN A 1 117 ? 41.006 1.091 30.092 1.00 80.56 141 ASN A C 1
ATOM 968 O O . ASN A 1 117 ? 39.839 0.758 29.900 1.00 82.88 141 ASN A O 1
ATOM 973 N N . LEU A 1 118 ? 41.726 1.768 29.212 1.00 79.51 142 LEU A N 1
ATOM 974 C CA . LEU A 1 118 ? 41.169 2.180 27.945 1.00 80.53 142 LEU A CA 1
ATOM 975 C C . LEU A 1 118 ? 41.920 1.605 26.769 1.00 84.18 142 LEU A C 1
ATOM 976 O O . LEU A 1 118 ? 43.132 1.802 26.633 1.00 85.45 142 LEU A O 1
ATOM 981 N N . GLU A 1 119 ? 41.185 0.913 25.906 1.00 87.38 143 GLU A N 1
ATOM 982 C CA . GLU A 1 119 ? 41.757 0.305 24.713 1.00 89.74 143 GLU A CA 1
ATOM 983 C C . GLU A 1 119 ? 41.172 1.002 23.487 1.00 90.14 143 GLU A C 1
ATOM 984 O O . GLU A 1 119 ? 39.954 1.051 23.311 1.00 90.02 143 GLU A O 1
ATOM 990 N N . VAL A 1 120 ? 42.046 1.554 22.655 1.00 90.60 144 VAL A N 1
ATOM 991 C CA . VAL A 1 120 ? 41.628 2.255 21.449 1.00 92.39 144 VAL A CA 1
ATOM 992 C C . VAL A 1 120 ? 41.844 1.383 20.212 1.00 94.68 144 VAL A C 1
ATOM 993 O O . VAL A 1 120 ? 42.953 1.303 19.668 1.00 93.97 144 VAL A O 1
ATOM 997 N N . THR A 1 121 ? 40.766 0.736 19.778 1.00 96.44 145 THR A N 1
ATOM 998 C CA . THR A 1 121 ? 40.778 -0.145 18.619 1.00 97.07 145 THR A CA 1
ATOM 999 C C . THR A 1 121 ? 40.866 0.681 17.345 1.00 98.64 145 THR A C 1
ATOM 1000 O O . THR A 1 121 ? 40.895 1.908 17.407 1.00 99.55 145 THR A O 1
ATOM 1004 N N . ALA A 1 122 ? 40.910 0.006 16.198 1.00 99.91 146 ALA A N 1
ATOM 1005 C CA . ALA A 1 122 ? 40.985 0.677 14.901 1.00 101.20 146 ALA A CA 1
ATOM 1006 C C . ALA A 1 122 ? 39.579 0.984 14.384 1.00 102.24 146 ALA A C 1
ATOM 1007 O O . ALA A 1 122 ? 38.626 0.267 14.691 1.00 101.81 146 ALA A O 1
ATOM 1009 N N . LEU A 1 123 ? 39.460 2.045 13.593 1.00 103.63 147 LEU A N 1
ATOM 1010 C CA . LEU A 1 123 ? 38.167 2.459 13.059 1.00 106.09 147 LEU A CA 1
ATOM 1011 C C . LEU A 1 123 ? 37.647 1.597 11.907 1.00 107.77 147 LEU A C 1
ATOM 1012 O O . LEU A 1 123 ? 38.134 1.685 10.775 1.00 107.87 147 LEU A O 1
ATOM 1017 N N . ILE A 1 124 ? 36.635 0.785 12.200 1.00 108.62 148 ILE A N 1
ATOM 1018 C CA . ILE A 1 124 ? 36.040 -0.099 11.206 1.00 108.97 148 ILE A CA 1
ATOM 1019 C C . ILE A 1 124 ? 34.635 0.356 10.822 1.00 110.55 148 ILE A C 1
ATOM 1020 O O . ILE A 1 124 ? 34.038 -0.175 9.883 1.00 111.08 148 ILE A O 1
ATOM 1025 N N . GLU A 1 125 ? 34.099 1.326 11.556 1.00 111.84 149 GLU A N 1
ATOM 1026 C CA . GLU A 1 125 ? 32.769 1.847 11.256 1.00 113.51 149 GLU A CA 1
ATOM 1027 C C . GLU A 1 125 ? 32.858 2.654 9.970 1.00 113.75 149 GLU A C 1
ATOM 1028 O O . GLU A 1 125 ? 33.879 3.280 9.703 1.00 112.22 149 GLU A O 1
ATOM 1034 N N . LYS A 1 126 ? 31.792 2.626 9.177 1.00 114.87 150 LYS A N 1
ATOM 1035 C CA . LYS A 1 126 ? 31.745 3.363 7.918 1.00 115.67 150 LYS A CA 1
ATOM 1036 C C . LYS A 1 126 ? 30.732 4.489 8.031 1.00 116.61 150 LYS A C 1
ATOM 1037 O O . LYS A 1 126 ? 29.712 4.350 8.712 1.00 116.57 150 LYS A O 1
ATOM 1043 N N . PRO A 1 127 ? 30.992 5.618 7.352 1.00 117.59 151 PRO A N 1
ATOM 1044 C CA . PRO A 1 127 ? 30.075 6.763 7.391 1.00 119.00 151 PRO A CA 1
ATOM 1045 C C . PRO A 1 127 ? 28.655 6.351 7.021 1.00 120.13 151 PRO A C 1
ATOM 1046 O O . PRO A 1 127 ? 28.424 5.219 6.610 1.00 120.51 151 PRO A O 1
ATOM 1050 N N . ASP A 1 128 ? 27.703 7.261 7.170 1.00 122.33 152 ASP A N 1
ATOM 1051 C CA . ASP A 1 128 ? 26.318 6.937 6.850 1.00 125.51 152 ASP A CA 1
ATOM 1052 C C . ASP A 1 128 ? 25.644 7.923 5.900 1.00 127.60 152 ASP A C 1
ATOM 1053 O O . ASP A 1 128 ? 25.986 9.106 5.871 1.00 127.71 152 ASP A O 1
ATOM 1058 N N . ILE A 1 129 ? 24.690 7.416 5.121 1.00 129.46 153 ILE A N 1
ATOM 1059 C CA . ILE A 1 129 ? 23.944 8.234 4.170 1.00 131.14 153 ILE A CA 1
ATOM 1060 C C . ILE A 1 129 ? 22.448 8.062 4.430 1.00 133.35 153 ILE A C 1
ATOM 1061 O O . ILE A 1 129 ? 21.866 7.033 4.080 1.00 132.92 153 ILE A O 1
ATOM 1066 N N . HIS A 1 130 ? 21.834 9.068 5.050 1.00 136.29 154 HIS A N 1
ATOM 1067 C CA . HIS A 1 130 ? 20.408 9.032 5.368 1.00 138.62 154 HIS A CA 1
ATOM 1068 C C . HIS A 1 130 ? 19.623 10.056 4.556 1.00 139.01 154 HIS A C 1
ATOM 1069 O O . HIS A 1 130 ? 20.112 11.151 4.283 1.00 139.96 154 HIS A O 1
ATOM 1076 N N . GLU A 1 133 ? 13.281 8.164 1.769 1.00 175.51 157 GLU A N 1
ATOM 1077 C CA . GLU A 1 133 ? 13.378 7.126 0.746 1.00 175.59 157 GLU A CA 1
ATOM 1078 C C . GLU A 1 133 ? 12.725 7.588 -0.564 1.00 175.74 157 GLU A C 1
ATOM 1079 O O . GLU A 1 133 ? 11.779 6.966 -1.049 1.00 175.85 157 GLU A O 1
ATOM 1085 N N . PRO A 1 134 ? 13.221 8.696 -1.148 1.00 175.73 158 PRO A N 1
ATOM 1086 C CA . PRO A 1 134 ? 12.695 9.256 -2.404 1.00 175.50 158 PRO A CA 1
ATOM 1087 C C . PRO A 1 134 ? 13.113 8.491 -3.669 1.00 175.12 158 PRO A C 1
ATOM 1088 O O . PRO A 1 134 ? 12.632 7.387 -3.927 1.00 174.97 158 PRO A O 1
ATOM 1092 N N . LEU A 1 135 ? 13.997 9.109 -4.454 1.00 174.79 159 LEU A N 1
ATOM 1093 C CA . LEU A 1 135 ? 14.536 8.545 -5.698 1.00 174.44 159 LEU A CA 1
ATOM 1094 C C . LEU A 1 135 ? 13.671 8.701 -6.954 1.00 174.38 159 LEU A C 1
ATOM 1095 O O . LEU A 1 135 ? 13.346 7.714 -7.617 1.00 174.17 159 LEU A O 1
ATOM 1100 N N . GLU A 1 136 ? 13.318 9.943 -7.283 1.00 174.41 160 GLU A N 1
ATOM 1101 C CA . GLU A 1 136 ? 12.512 10.235 -8.470 1.00 174.11 160 GLU A CA 1
ATOM 1102 C C . GLU A 1 136 ? 13.278 11.123 -9.445 1.00 173.68 160 GLU A C 1
ATOM 1103 O O . GLU A 1 136 ? 13.764 12.191 -9.072 1.00 173.81 160 GLU A O 1
ATOM 1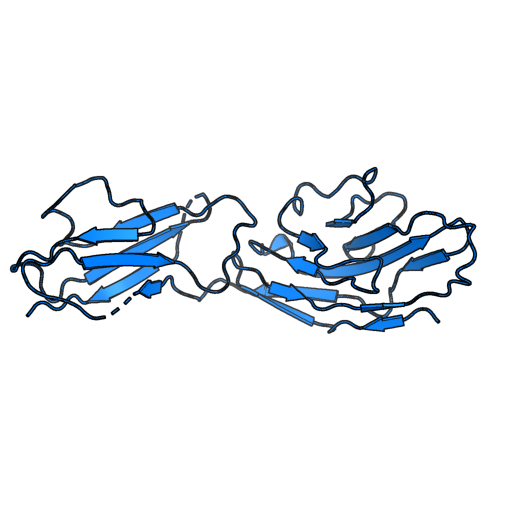109 N N . SER A 1 137 ? 13.377 10.677 -10.694 1.00 173.24 161 SER A N 1
ATOM 1110 C CA . SER A 1 137 ? 14.076 11.423 -11.738 1.00 172.66 161 SER A CA 1
ATOM 1111 C C . SER A 1 137 ? 13.495 12.828 -11.907 1.00 172.51 161 SER A C 1
ATOM 1112 O O . SER A 1 137 ? 12.581 13.041 -12.706 1.00 172.65 161 SER A O 1
ATOM 1115 N N . GLY A 1 138 ? 14.037 13.781 -11.153 1.00 171.94 162 GLY A N 1
ATOM 1116 C CA . GLY A 1 138 ? 13.558 15.149 -11.225 1.00 170.77 162 GLY A CA 1
ATOM 1117 C C . GLY A 1 138 ? 12.992 15.599 -9.892 1.00 170.21 162 GLY A C 1
ATOM 1118 O O . GLY A 1 138 ? 11.942 16.241 -9.835 1.00 170.17 162 GLY A O 1
ATOM 1119 N N . ARG A 1 139 ? 13.693 15.254 -8.816 1.00 169.72 163 ARG A N 1
ATOM 1120 C CA . ARG A 1 139 ? 13.273 15.615 -7.466 1.00 169.19 163 ARG A CA 1
ATOM 1121 C C . ARG A 1 139 ? 14.472 16.152 -6.682 1.00 168.78 163 ARG A C 1
ATOM 1122 O O . ARG A 1 139 ? 15.588 15.649 -6.816 1.00 168.38 163 ARG A O 1
ATOM 1130 N N . PRO A 1 140 ? 14.252 17.185 -5.850 1.00 168.41 164 PRO A N 1
ATOM 1131 C CA . PRO A 1 140 ? 15.302 17.809 -5.037 1.00 168.21 164 PRO A CA 1
ATOM 1132 C C . PRO A 1 140 ? 15.664 17.039 -3.766 1.00 168.11 164 PRO A C 1
ATOM 1133 O O . PRO A 1 140 ? 15.575 17.576 -2.659 1.00 168.28 164 PRO A O 1
ATOM 1137 N N . THR A 1 141 ? 16.079 15.786 -3.928 1.00 167.55 165 THR A N 1
ATOM 1138 C CA . THR A 1 141 ? 16.453 14.950 -2.789 1.00 166.43 165 THR A CA 1
ATOM 1139 C C . THR A 1 141 ? 17.741 15.462 -2.140 1.00 165.63 165 THR A C 1
ATOM 1140 O O . THR A 1 141 ? 18.644 15.943 -2.828 1.00 165.35 165 THR A O 1
ATOM 1144 N N . ARG A 1 142 ? 17.819 15.361 -0.815 1.00 164.59 166 ARG A N 1
ATOM 1145 C CA . ARG A 1 142 ? 18.997 15.817 -0.079 1.00 163.35 166 ARG A CA 1
ATOM 1146 C C . ARG A 1 142 ? 19.612 14.684 0.744 1.00 161.89 166 ARG A C 1
ATOM 1147 O O . ARG A 1 142 ? 18.928 14.023 1.529 1.00 161.80 166 ARG A O 1
ATOM 1155 N N . LEU A 1 143 ? 20.911 14.472 0.554 1.00 159.89 167 LEU A N 1
ATOM 1156 C CA . LEU A 1 143 ? 21.643 13.417 1.246 1.00 157.86 167 LEU A CA 1
ATOM 1157 C C . LEU A 1 143 ? 22.431 13.958 2.434 1.00 156.44 167 LEU A C 1
ATOM 1158 O O . LEU A 1 143 ? 22.686 15.155 2.526 1.00 156.80 167 LEU A O 1
ATOM 1163 N N . SER A 1 144 ? 22.826 13.067 3.336 1.00 154.29 168 SER A N 1
ATOM 1164 C CA . SER A 1 144 ? 23.583 13.461 4.519 1.00 151.79 168 SER A CA 1
ATOM 1165 C C . SER A 1 144 ? 24.568 12.369 4.924 1.00 150.12 168 SER A C 1
ATOM 1166 O O . SER A 1 144 ? 24.165 11.290 5.360 1.00 150.33 168 SER A O 1
ATOM 1169 N N . CYS A 1 145 ? 25.858 12.658 4.787 1.00 147.58 169 CYS A N 1
ATOM 1170 C CA . CYS A 1 145 ? 26.902 11.696 5.125 1.00 145.11 169 CYS A CA 1
ATOM 1171 C C . CYS A 1 145 ? 27.541 11.976 6.481 1.00 143.99 169 CYS A C 1
ATOM 1172 O O . CYS A 1 145 ? 28.482 12.762 6.583 1.00 143.76 169 CYS A O 1
ATOM 1175 N N . SER A 1 146 ? 27.022 11.323 7.518 1.00 142.54 170 SER A N 1
ATOM 1176 C CA . SER A 1 146 ? 27.533 11.488 8.878 1.00 140.75 170 SER A CA 1
ATOM 1177 C C . SER A 1 146 ? 28.328 10.258 9.306 1.00 139.82 170 SER A C 1
ATOM 1178 O O . SER A 1 146 ? 28.614 9.384 8.489 1.00 140.79 170 SER A O 1
ATOM 1181 N N . LEU A 1 147 ? 28.677 10.188 10.588 1.00 138.09 171 LEU A N 1
ATOM 1182 C CA . LEU A 1 147 ? 29.439 9.056 11.110 1.00 135.62 171 LEU A CA 1
ATOM 1183 C C . LEU A 1 147 ? 29.058 8.697 12.544 1.00 133.98 171 LEU A C 1
ATOM 1184 O O . LEU A 1 147 ? 29.219 9.500 13.460 1.00 134.20 171 LEU A O 1
ATOM 1189 N N . PRO A 1 148 ? 28.548 7.476 12.755 1.00 132.49 172 PRO A N 1
ATOM 1190 C CA . PRO A 1 148 ? 28.140 6.999 14.080 1.00 131.09 172 PRO A CA 1
ATOM 1191 C C . PRO A 1 148 ? 29.266 7.075 15.108 1.00 129.63 172 PRO A C 1
ATOM 1192 O O . PRO A 1 148 ? 30.445 7.026 14.753 1.00 129.27 172 PRO A O 1
ATOM 1196 N N . GLY A 1 149 ? 28.890 7.196 16.379 1.00 128.12 173 GLY A N 1
ATOM 1197 C CA . GLY A 1 149 ? 29.866 7.266 17.453 1.00 125.88 173 GLY A CA 1
ATOM 1198 C C . GLY A 1 149 ? 30.808 8.453 17.387 1.00 124.78 173 GLY A C 1
ATOM 1199 O O . GLY A 1 149 ? 31.832 8.470 18.066 1.00 125.16 173 GLY A O 1
ATOM 1200 N N . SER A 1 150 ? 30.470 9.445 16.571 1.00 123.72 174 SER A N 1
ATOM 1201 C CA . SER A 1 150 ? 31.296 10.639 16.431 1.00 121.85 174 SER A CA 1
ATOM 1202 C C . SER A 1 150 ? 30.863 11.695 17.452 1.00 121.46 174 SER A C 1
ATOM 1203 O O . SER A 1 150 ? 29.747 11.649 17.982 1.00 120.05 174 SER A O 1
ATOM 1206 N N . CYS A 1 151 ? 31.765 12.631 17.728 1.00 121.21 175 CYS A N 1
ATOM 1207 C CA . CYS A 1 151 ? 31.529 13.717 18.673 1.00 122.01 175 CYS A CA 1
ATOM 1208 C C . CYS A 1 151 ? 32.055 14.987 18.046 1.00 124.66 175 CYS A C 1
ATOM 1209 O O . CYS A 1 151 ? 32.858 14.935 17.116 1.00 124.90 175 CYS A O 1
ATOM 1212 N N . GLU A 1 152 ? 31.606 16.130 18.550 1.00 128.17 176 GLU A N 1
ATOM 1213 C CA . GLU A 1 152 ? 32.105 17.399 18.043 1.00 132.14 176 GLU A CA 1
ATOM 1214 C C . GLU A 1 152 ? 33.264 17.763 18.965 1.00 133.61 176 GLU A C 1
ATOM 1215 O O . GLU A 1 152 ? 33.503 18.933 19.259 1.00 134.80 176 GLU A O 1
ATOM 1221 N N . ALA A 1 153 ? 33.975 16.729 19.413 1.00 134.97 177 ALA A N 1
ATOM 1222 C CA . ALA A 1 153 ? 35.115 16.868 20.314 1.00 135.87 177 ALA A CA 1
ATOM 1223 C C . ALA A 1 153 ? 36.324 17.505 19.642 1.00 136.47 177 ALA A C 1
ATOM 1224 O O . ALA A 1 153 ? 36.565 18.701 19.790 1.00 137.10 177 ALA A O 1
ATOM 1226 N N . GLY A 1 154 ? 37.085 16.701 18.909 1.00 136.91 178 GLY A N 1
ATOM 1227 C CA . GLY A 1 154 ? 38.263 17.222 18.239 1.00 138.14 178 GLY A CA 1
ATOM 1228 C C . GLY A 1 154 ? 37.953 18.249 17.161 1.00 139.18 178 GLY A C 1
ATOM 1229 O O . GLY A 1 154 ? 36.940 18.949 17.231 1.00 138.69 178 GLY A O 1
ATOM 1230 N N . PRO A 1 155 ? 38.830 18.374 16.150 1.00 139.91 179 PRO A N 1
ATOM 1231 C CA . PRO A 1 155 ? 38.651 19.321 15.044 1.00 140.57 179 PRO A CA 1
ATOM 1232 C C . PRO A 1 155 ? 37.713 18.740 13.985 1.00 141.50 179 PRO A C 1
ATOM 1233 O O . PRO A 1 155 ? 37.960 17.654 13.459 1.00 141.62 179 PRO A O 1
ATOM 1237 N N . PRO A 1 156 ? 36.629 19.463 13.653 1.00 142.33 180 PRO A N 1
ATOM 1238 C CA . PRO A 1 156 ? 35.639 19.034 12.660 1.00 142.73 180 PRO A CA 1
ATOM 1239 C C . PRO A 1 156 ? 36.168 18.146 11.528 1.00 143.12 180 PRO A C 1
ATOM 1240 O O . PRO A 1 156 ? 37.322 18.265 11.106 1.00 142.79 180 PRO A O 1
ATOM 1244 N N . LEU A 1 157 ? 35.304 17.255 11.049 1.00 143.23 181 LEU A N 1
ATOM 1245 C CA . LEU A 1 157 ? 35.644 16.320 9.983 1.00 143.35 181 LEU A CA 1
ATOM 1246 C C . LEU A 1 157 ? 35.619 16.939 8.594 1.00 143.55 181 LEU A C 1
ATOM 1247 O O . LEU A 1 157 ? 35.080 18.025 8.394 1.00 143.58 181 LEU A O 1
ATOM 1252 N N . THR A 1 158 ? 36.206 16.227 7.637 1.00 144.12 182 THR A N 1
ATOM 1253 C CA . THR A 1 158 ? 36.266 16.685 6.254 1.00 144.63 182 THR A CA 1
ATOM 1254 C C . THR A 1 158 ? 35.691 15.624 5.306 1.00 144.98 182 THR A C 1
ATOM 1255 O O . THR A 1 158 ? 36.087 14.457 5.347 1.00 144.52 182 THR A O 1
ATOM 1259 N N . PHE A 1 159 ? 34.750 16.041 4.458 1.00 145.28 183 PHE A N 1
ATOM 1260 C CA . PHE A 1 159 ? 34.103 15.137 3.508 1.00 145.12 183 PHE A CA 1
ATOM 1261 C C . PHE A 1 159 ? 34.473 15.450 2.059 1.00 144.93 183 PHE A C 1
ATOM 1262 O O . PHE A 1 159 ? 34.884 16.564 1.729 1.00 144.86 183 PHE A O 1
ATOM 1270 N N . SER A 1 160 ? 34.301 14.453 1.198 1.00 144.81 184 SER A N 1
ATOM 1271 C CA . SER A 1 160 ? 34.585 14.578 -0.226 1.00 144.37 184 SER A CA 1
ATOM 1272 C C . SER A 1 160 ? 33.845 13.455 -0.943 1.00 144.58 184 SER A C 1
ATOM 1273 O O . SER A 1 160 ? 34.158 12.280 -0.752 1.00 144.73 184 SER A O 1
ATOM 1276 N N . TRP A 1 161 ? 32.859 13.815 -1.760 1.00 144.86 185 TRP A N 1
ATOM 1277 C CA . TRP A 1 161 ? 32.076 12.818 -2.481 1.00 145.25 185 TRP A CA 1
ATOM 1278 C C . TRP A 1 161 ? 32.711 12.348 -3.785 1.00 146.52 185 TRP A C 1
ATOM 1279 O O . TRP A 1 161 ? 33.311 13.131 -4.524 1.00 146.63 185 TRP A O 1
ATOM 1290 N N . THR A 1 162 ? 32.558 11.055 -4.056 1.00 148.04 186 THR A N 1
ATOM 1291 C CA . THR A 1 162 ? 33.095 10.427 -5.259 1.00 148.99 186 THR A CA 1
ATOM 1292 C C . THR A 1 162 ? 31.974 9.717 -6.021 1.00 149.62 186 THR A C 1
ATOM 1293 O O . THR A 1 162 ? 30.997 9.258 -5.427 1.00 149.31 186 THR A O 1
ATOM 1297 N N . GLY A 1 163 ? 32.123 9.634 -7.339 1.00 150.68 187 GLY A N 1
ATOM 1298 C CA . GLY A 1 163 ? 31.119 8.984 -8.162 1.00 151.86 187 GLY A CA 1
ATOM 1299 C C . GLY A 1 163 ? 30.992 9.628 -9.529 1.00 152.68 187 GLY A C 1
ATOM 1300 O O . GLY A 1 163 ? 31.448 10.753 -9.740 1.00 153.07 187 GLY A O 1
ATOM 1301 N N . ASN A 1 164 ? 30.375 8.915 -10.464 1.00 153.21 188 ASN A N 1
ATOM 1302 C CA . ASN A 1 164 ? 30.192 9.437 -11.811 1.00 154.06 188 ASN A CA 1
ATOM 1303 C C . ASN A 1 164 ? 29.025 10.417 -11.865 1.00 154.55 188 ASN A C 1
ATOM 1304 O O . ASN A 1 164 ? 28.983 11.301 -12.721 1.00 154.73 188 ASN A O 1
ATOM 1309 N N . ALA A 1 165 ? 28.088 10.264 -10.936 1.00 155.07 189 ALA A N 1
ATOM 1310 C CA . ALA A 1 165 ? 26.909 11.120 -10.884 1.00 156.05 189 ALA A CA 1
ATOM 1311 C C . ALA A 1 165 ? 27.138 12.423 -10.122 1.00 156.99 189 ALA A C 1
ATOM 1312 O O . ALA A 1 165 ? 26.251 12.890 -9.405 1.00 156.85 189 ALA A O 1
ATOM 1314 N N . LEU A 1 166 ? 28.317 13.016 -10.282 1.00 158.31 190 LEU A N 1
ATOM 1315 C CA . LEU A 1 166 ? 28.630 14.263 -9.589 1.00 159.77 190 LEU A CA 1
ATOM 1316 C C . LEU A 1 166 ? 28.870 15.433 -10.544 1.00 160.63 190 LEU A C 1
ATOM 1317 O O . LEU A 1 166 ? 29.399 16.475 -10.149 1.00 160.68 190 LEU A O 1
ATOM 1322 N N . SER A 1 167 ? 28.472 15.258 -11.801 1.00 161.58 191 SER A N 1
ATOM 1323 C CA . SER A 1 167 ? 28.634 16.303 -12.805 1.00 162.39 191 SER A CA 1
ATOM 1324 C C . SER A 1 167 ? 27.328 17.021 -13.179 1.00 163.45 191 SER A C 1
ATOM 1325 O O . SER A 1 167 ? 27.366 18.162 -13.644 1.00 163.16 191 SER A O 1
ATOM 1328 N N . PRO A 1 168 ? 26.159 16.364 -12.993 1.00 164.56 192 PRO A N 1
ATOM 1329 C CA . PRO A 1 168 ? 24.875 16.998 -13.329 1.00 165.32 192 PRO A CA 1
ATOM 1330 C C . PRO A 1 168 ? 24.708 18.395 -12.730 1.00 166.30 192 PRO A C 1
ATOM 1331 O O . PRO A 1 168 ? 24.127 19.281 -13.357 1.00 166.14 192 PRO A O 1
ATOM 1335 N N . LEU A 1 169 ? 25.212 18.580 -11.512 1.00 167.54 193 LEU A N 1
ATOM 1336 C CA . LEU A 1 169 ? 25.142 19.872 -10.834 1.00 168.63 193 LEU A CA 1
ATOM 1337 C C . LEU A 1 169 ? 26.538 20.369 -10.465 1.00 169.60 193 LEU A C 1
ATOM 1338 O O . LEU A 1 169 ? 27.534 19.927 -11.042 1.00 169.71 193 LEU A O 1
ATOM 1343 N N . ASP A 1 170 ? 26.600 21.288 -9.505 1.00 170.59 194 ASP A N 1
ATOM 1344 C CA . ASP A 1 170 ? 27.865 21.868 -9.056 1.00 171.42 194 ASP A CA 1
ATOM 1345 C C . ASP A 1 170 ? 29.026 20.878 -8.999 1.00 171.56 194 ASP A C 1
ATOM 1346 O O . ASP A 1 170 ? 28.923 19.812 -8.389 1.00 172.00 194 ASP A O 1
ATOM 1351 N N . PRO A 1 171 ? 30.149 21.224 -9.650 1.00 171.22 195 PRO A N 1
ATOM 1352 C CA . PRO A 1 171 ? 31.354 20.394 -9.695 1.00 170.67 195 PRO A CA 1
ATOM 1353 C C . PRO A 1 171 ? 32.343 20.793 -8.603 1.00 170.10 195 PRO A C 1
ATOM 1354 O O . PRO A 1 171 ? 33.553 20.621 -8.759 1.00 169.19 195 PRO A O 1
ATOM 1358 N N . GLU A 1 172 ? 31.823 21.332 -7.503 1.00 169.82 196 GLU A N 1
ATOM 1359 C CA . GLU A 1 172 ? 32.673 21.761 -6.400 1.00 169.55 196 GLU A CA 1
ATOM 1360 C C . GLU A 1 172 ? 31.934 21.793 -5.059 1.00 169.37 196 GLU A C 1
ATOM 1361 O O . GLU A 1 172 ? 32.541 21.569 -4.013 1.00 169.63 196 GLU A O 1
ATOM 1367 N N . THR A 1 173 ? 30.631 22.066 -5.082 1.00 168.92 197 THR A N 1
ATOM 1368 C CA . THR A 1 173 ? 29.857 22.107 -3.841 1.00 168.53 197 THR A CA 1
ATOM 1369 C C . THR A 1 173 ? 29.538 20.689 -3.374 1.00 168.24 197 THR A C 1
ATOM 1370 O O . THR A 1 173 ? 28.373 20.317 -3.217 1.00 167.89 197 THR A O 1
ATOM 1374 N N . THR A 1 174 ? 30.585 19.903 -3.151 1.00 167.90 198 THR A N 1
ATOM 1375 C CA . THR A 1 174 ? 30.430 18.525 -2.709 1.00 167.51 198 THR A CA 1
ATOM 1376 C C . THR A 1 174 ? 31.354 18.235 -1.529 1.00 167.30 198 THR A C 1
ATOM 1377 O O . THR A 1 174 ? 31.973 17.173 -1.453 1.00 167.05 198 THR A O 1
ATOM 1381 N N . ARG A 1 175 ? 31.446 19.194 -0.615 1.00 167.04 199 ARG A N 1
ATOM 1382 C CA . ARG A 1 175 ? 32.283 19.059 0.570 1.00 166.38 199 ARG A CA 1
ATOM 1383 C C . ARG A 1 175 ? 31.391 19.043 1.800 1.00 165.86 199 ARG A C 1
ATOM 1384 O O . ARG A 1 175 ? 31.7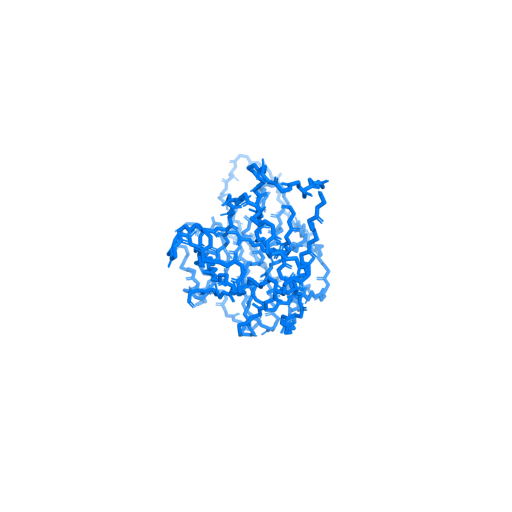55 18.508 2.846 1.00 165.85 199 ARG A O 1
ATOM 1392 N N . SER A 1 176 ? 30.214 19.639 1.660 1.00 165.37 200 SER A N 1
ATOM 1393 C CA . SER A 1 176 ? 29.253 19.705 2.749 1.00 165.23 200 SER A CA 1
ATOM 1394 C C . SER A 1 176 ? 28.917 18.301 3.226 1.00 164.92 200 SER A C 1
ATOM 1395 O O . SER A 1 176 ? 29.040 17.337 2.472 1.00 164.51 200 SER A O 1
ATOM 1398 N N . SER A 1 177 ? 28.505 18.187 4.483 1.00 164.78 201 SER A N 1
ATOM 1399 C CA . SER A 1 177 ? 28.128 16.892 5.029 1.00 164.96 201 SER A CA 1
ATOM 1400 C C . SER A 1 177 ? 26.868 16.475 4.279 1.00 165.41 201 SER A C 1
ATOM 1401 O O . SER A 1 177 ? 26.770 15.363 3.758 1.00 165.36 201 SER A O 1
ATOM 1404 N N . GLU A 1 178 ? 25.908 17.392 4.225 1.00 165.69 202 GLU A N 1
ATOM 1405 C CA . GLU A 1 178 ? 24.653 17.152 3.533 1.00 165.47 202 GLU A CA 1
ATOM 1406 C C . GLU A 1 178 ? 24.818 17.598 2.086 1.00 165.27 202 GLU A C 1
ATOM 1407 O O . GLU A 1 178 ? 25.598 18.507 1.796 1.00 164.66 202 GLU A O 1
ATOM 1413 N N . LEU A 1 179 ? 24.088 16.953 1.181 1.00 165.39 203 LEU A N 1
ATOM 1414 C CA . LEU A 1 179 ? 24.164 17.290 -0.236 1.00 165.37 203 LEU A CA 1
ATOM 1415 C C . LEU A 1 179 ? 22.797 17.250 -0.913 1.00 165.65 203 LEU A C 1
ATOM 1416 O O . LEU A 1 179 ? 22.070 16.262 -0.814 1.00 165.40 203 LEU A O 1
ATOM 1421 N N . THR A 1 180 ? 22.457 18.338 -1.596 1.00 166.09 204 THR A N 1
ATOM 1422 C CA . THR A 1 180 ? 21.192 18.435 -2.312 1.00 166.26 204 THR A CA 1
ATOM 1423 C C . THR A 1 180 ? 21.451 18.020 -3.756 1.00 166.00 204 THR A C 1
ATOM 1424 O O . THR A 1 180 ? 22.404 18.485 -4.381 1.00 165.37 204 THR A O 1
ATOM 1428 N N . LEU A 1 181 ? 20.607 17.139 -4.280 1.00 166.04 205 LEU A N 1
ATOM 1429 C CA . LEU A 1 181 ? 20.773 16.672 -5.648 1.00 166.36 205 LEU A CA 1
ATOM 1430 C C . LEU A 1 181 ? 19.485 16.158 -6.276 1.00 166.99 205 LEU A C 1
ATOM 1431 O O . LEU A 1 181 ? 18.687 15.477 -5.628 1.00 167.01 205 LEU A O 1
ATOM 1436 N N . THR A 1 182 ? 19.294 16.499 -7.546 1.00 167.35 206 THR A N 1
ATOM 1437 C CA . THR A 1 182 ? 18.133 16.061 -8.306 1.00 167.43 206 THR A CA 1
ATOM 1438 C C . THR A 1 182 ? 18.672 15.055 -9.322 1.00 167.77 206 THR A C 1
ATOM 1439 O O . THR A 1 182 ? 19.180 15.437 -10.374 1.00 167.76 206 THR A O 1
ATOM 1443 N N . PRO A 1 183 ? 18.558 13.752 -9.015 1.00 167.88 207 PRO A N 1
ATOM 1444 C CA . PRO A 1 183 ? 19.032 12.660 -9.870 1.00 167.79 207 PRO A CA 1
ATOM 1445 C C . PRO A 1 183 ? 18.617 12.728 -11.329 1.00 168.36 207 PRO A C 1
ATOM 1446 O O . PRO A 1 183 ? 17.465 12.453 -11.667 1.00 168.38 207 PRO A O 1
ATOM 1450 N N . ARG A 1 184 ? 19.558 13.094 -12.192 1.00 168.90 208 ARG A N 1
ATOM 1451 C CA . ARG A 1 184 ? 19.270 13.156 -13.615 1.00 169.48 208 ARG A CA 1
ATOM 1452 C C . ARG A 1 184 ? 19.392 11.740 -14.183 1.00 169.61 208 ARG A C 1
ATOM 1453 O O . ARG A 1 184 ? 20.427 11.086 -14.043 1.00 169.33 208 ARG A O 1
ATOM 1461 N N . PRO A 1 185 ? 18.321 11.258 -14.834 1.00 169.76 209 PRO A N 1
ATOM 1462 C CA . PRO A 1 185 ? 18.149 9.947 -15.468 1.00 169.42 209 PRO A CA 1
ATOM 1463 C C . PRO A 1 185 ? 19.374 9.046 -15.668 1.00 168.60 209 PRO A C 1
ATOM 1464 O O . PRO A 1 185 ? 19.488 8.008 -15.015 1.00 168.48 209 PRO A O 1
ATOM 1468 N N . GLU A 1 186 ? 20.272 9.434 -16.572 1.00 167.51 210 GLU A N 1
ATOM 1469 C CA . GLU A 1 186 ? 21.475 8.651 -16.874 1.00 166.27 210 GLU A CA 1
ATOM 1470 C C . GLU A 1 186 ? 22.149 8.087 -15.626 1.00 165.50 210 GLU A C 1
ATOM 1471 O O . GLU A 1 186 ? 22.813 7.049 -15.687 1.00 165.08 210 GLU A O 1
ATOM 1477 N N . ASP A 1 187 ? 21.983 8.780 -14.501 1.00 164.54 211 ASP A N 1
ATOM 1478 C CA . ASP A 1 187 ? 22.577 8.364 -13.232 1.00 163.12 211 ASP A CA 1
ATOM 1479 C C . ASP A 1 187 ? 21.760 7.271 -12.548 1.00 162.02 211 ASP A C 1
ATOM 1480 O O . ASP A 1 187 ? 20.884 7.555 -11.728 1.00 162.35 211 ASP A O 1
ATOM 1485 N N . HIS A 1 188 ? 22.058 6.020 -12.884 1.00 159.97 212 HIS A N 1
ATOM 1486 C CA . HIS A 1 188 ? 21.353 4.884 -12.306 1.00 157.55 212 HIS A CA 1
ATOM 1487 C C . HIS A 1 188 ? 22.338 3.774 -11.971 1.00 155.46 212 HIS A C 1
ATOM 1488 O O . HIS A 1 188 ? 23.182 3.422 -12.791 1.00 155.58 212 HIS A O 1
ATOM 1495 N N . GLY A 1 189 ? 22.225 3.218 -10.770 1.00 152.96 213 GLY A N 1
ATOM 1496 C CA . GLY A 1 189 ? 23.130 2.155 -10.377 1.00 149.93 213 GLY A CA 1
ATOM 1497 C C . GLY A 1 189 ? 24.576 2.599 -10.477 1.00 148.04 213 GLY A C 1
ATOM 1498 O O . GLY A 1 189 ? 25.441 1.849 -10.934 1.00 147.13 213 GLY A O 1
ATOM 1499 N N . THR A 1 190 ? 24.833 3.834 -10.056 1.00 146.44 214 THR A N 1
ATOM 1500 C CA . THR A 1 190 ? 26.180 4.395 -10.081 1.00 144.13 214 THR A CA 1
ATOM 1501 C C . THR A 1 190 ? 26.716 4.430 -8.648 1.00 142.66 214 THR A C 1
ATOM 1502 O O . THR A 1 190 ? 26.036 4.891 -7.730 1.00 142.50 214 THR A O 1
ATOM 1506 N N . ASN A 1 191 ? 27.933 3.934 -8.460 1.00 140.68 215 ASN A N 1
ATOM 1507 C CA . ASN A 1 191 ? 28.545 3.903 -7.141 1.00 139.10 215 ASN A CA 1
ATOM 1508 C C . ASN A 1 191 ? 28.804 5.304 -6.611 1.00 138.20 215 ASN A C 1
ATOM 1509 O O . ASN A 1 191 ? 29.625 6.035 -7.161 1.00 138.17 215 ASN A O 1
ATOM 1514 N N . LEU A 1 192 ? 28.103 5.675 -5.544 1.00 137.01 216 LEU A N 1
ATOM 1515 C CA . LEU A 1 192 ? 28.278 6.988 -4.932 1.00 136.30 216 LEU A CA 1
ATOM 1516 C C . LEU A 1 192 ? 29.050 6.815 -3.631 1.00 136.66 216 LEU A C 1
ATOM 1517 O O . LEU A 1 192 ? 28.677 6.005 -2.782 1.00 136.45 216 LEU A O 1
ATOM 1522 N N . THR A 1 193 ? 30.125 7.578 -3.473 1.00 137.32 217 THR A N 1
ATOM 1523 C CA . THR A 1 193 ? 30.941 7.463 -2.274 1.00 138.25 217 THR A CA 1
ATOM 1524 C C . THR A 1 193 ? 31.091 8.766 -1.491 1.00 139.05 217 THR A C 1
ATOM 1525 O O . THR A 1 193 ? 30.865 9.857 -2.011 1.00 138.72 217 THR A O 1
ATOM 1529 N N . CYS A 1 194 ? 31.460 8.625 -0.222 1.00 140.71 218 CYS A N 1
ATOM 1530 C CA . CYS A 1 194 ? 31.676 9.755 0.669 1.00 142.01 218 CYS A CA 1
ATOM 1531 C C . CYS A 1 194 ? 32.811 9.438 1.636 1.00 142.87 218 CYS A C 1
ATOM 1532 O O . CYS A 1 194 ? 32.634 8.672 2.586 1.00 142.98 218 CYS A O 1
ATOM 1535 N N . GLN A 1 195 ? 33.980 10.017 1.374 1.00 143.93 219 GLN A N 1
ATOM 1536 C CA . GLN A 1 195 ? 35.142 9.820 2.228 1.00 144.92 219 GLN A CA 1
ATOM 1537 C C . GLN A 1 195 ? 35.107 10.813 3.377 1.00 145.13 219 GLN A C 1
ATOM 1538 O O . GLN A 1 195 ? 34.339 11.773 3.355 1.00 144.95 219 GLN A O 1
ATOM 1544 N N . MET A 1 196 ? 35.948 10.579 4.376 1.00 145.31 220 MET A N 1
ATOM 1545 C CA . MET A 1 196 ? 36.019 11.459 5.530 1.00 145.13 220 MET A CA 1
ATOM 1546 C C . MET A 1 196 ? 37.378 11.367 6.208 1.00 146.09 220 MET A C 1
ATOM 1547 O O . MET A 1 196 ? 38.024 10.320 6.203 1.00 145.36 220 MET A O 1
ATOM 1552 N N . LYS A 1 197 ? 37.807 12.486 6.776 1.00 148.01 221 LYS A N 1
ATOM 1553 C CA . LYS A 1 197 ? 39.074 12.577 7.491 1.00 149.93 221 LYS A CA 1
ATOM 1554 C C . LYS A 1 197 ? 38.858 13.544 8.644 1.00 151.25 221 LYS A C 1
ATOM 1555 O O . LYS A 1 197 ? 37.911 14.331 8.625 1.00 151.64 221 LYS A O 1
ATOM 1561 N N . ARG A 1 198 ? 39.720 13.478 9.652 1.00 152.78 222 ARG A N 1
ATOM 1562 C CA . ARG A 1 198 ? 39.604 14.378 10.797 1.00 154.07 222 ARG A CA 1
ATOM 1563 C C . ARG A 1 198 ? 40.655 15.466 10.614 1.00 154.15 222 ARG A C 1
ATOM 1564 O O . ARG A 1 198 ? 41.549 15.622 11.442 1.00 154.73 222 ARG A O 1
ATOM 1572 N N . GLN A 1 199 ? 40.545 16.205 9.513 1.00 154.09 223 GLN A N 1
ATOM 1573 C CA . GLN A 1 199 ? 41.485 17.274 9.198 1.00 153.87 223 GLN A CA 1
ATOM 1574 C C . GLN A 1 199 ? 42.836 16.685 8.812 1.00 153.47 223 GLN A C 1
ATOM 1575 O O . GLN A 1 199 ? 42.901 15.643 8.158 1.00 153.06 223 GLN A O 1
ATOM 1581 N N . THR A 1 204 ? 41.778 6.942 5.582 1.00 131.70 228 THR A N 1
ATOM 1582 C CA . THR A 1 204 ? 40.586 7.661 5.148 1.00 131.74 228 THR A CA 1
ATOM 1583 C C . THR A 1 204 ? 39.457 6.683 4.835 1.00 131.46 228 THR A C 1
ATOM 1584 O O . THR A 1 204 ? 39.424 6.090 3.755 1.00 131.89 228 THR A O 1
ATOM 1588 N N . THR A 1 205 ? 38.531 6.522 5.775 1.00 130.53 229 THR A N 1
ATOM 1589 C CA . THR A 1 205 ? 37.411 5.605 5.586 1.00 129.78 229 THR A CA 1
ATOM 1590 C C . THR A 1 205 ? 36.311 6.197 4.710 1.00 129.28 229 THR A C 1
ATOM 1591 O O . THR A 1 205 ? 36.190 7.414 4.580 1.00 129.24 229 THR A O 1
ATOM 1595 N N . GLU A 1 206 ? 35.496 5.324 4.125 1.00 129.01 230 GLU A N 1
ATOM 1596 C CA . GLU A 1 206 ? 34.422 5.758 3.240 1.00 127.72 230 GLU A CA 1
ATOM 1597 C C . GLU A 1 206 ? 33.204 4.829 3.218 1.00 125.55 230 GLU A C 1
ATOM 1598 O O . GLU A 1 206 ? 33.181 3.782 3.868 1.00 124.43 230 GLU A O 1
ATOM 1604 N N . ARG A 1 207 ? 32.194 5.238 2.454 1.00 123.77 231 ARG A N 1
ATOM 1605 C CA . ARG A 1 207 ? 30.945 4.497 2.302 1.00 121.69 231 ARG A CA 1
ATOM 1606 C C . ARG A 1 207 ? 30.445 4.614 0.867 1.00 120.92 231 ARG A C 1
ATOM 1607 O O . ARG A 1 207 ? 30.152 5.711 0.399 1.00 120.09 231 ARG A O 1
ATOM 1615 N N . THR A 1 208 ? 30.340 3.484 0.174 1.00 121.19 232 THR A N 1
ATOM 1616 C CA . THR A 1 208 ? 29.873 3.482 -1.212 1.00 121.77 232 THR A CA 1
ATOM 1617 C C . THR A 1 208 ? 28.486 2.856 -1.342 1.00 122.03 232 THR A C 1
ATOM 1618 O O . THR A 1 208 ? 28.267 1.721 -0.925 1.00 122.32 232 THR A O 1
ATOM 1622 N N . VAL A 1 209 ? 27.550 3.604 -1.920 1.00 122.61 233 VAL A N 1
ATOM 1623 C CA . VAL A 1 209 ? 26.188 3.111 -2.116 1.00 123.77 233 VAL A CA 1
ATOM 1624 C C . VAL A 1 209 ? 25.790 3.153 -3.594 1.00 125.08 233 VAL A C 1
ATOM 1625 O O . VAL A 1 209 ? 26.310 3.963 -4.367 1.00 125.71 233 VAL A O 1
ATOM 1629 N N . GLN A 1 210 ? 24.863 2.279 -3.977 1.00 125.88 234 GLN A N 1
ATOM 1630 C CA . GLN A 1 210 ? 24.397 2.207 -5.356 1.00 125.52 234 GLN A CA 1
ATOM 1631 C C . GLN A 1 210 ? 23.110 2.979 -5.585 1.00 126.28 234 GLN A C 1
ATOM 1632 O O . GLN A 1 210 ? 22.121 2.802 -4.874 1.00 125.01 234 GLN A O 1
ATOM 1638 N N . LEU A 1 211 ? 23.132 3.824 -6.605 1.00 128.21 235 LEU A N 1
ATOM 1639 C CA . LEU A 1 211 ? 21.982 4.639 -6.954 1.00 130.93 235 LEU A CA 1
ATOM 1640 C C . LEU A 1 211 ? 20.828 3.808 -7.504 1.00 132.45 235 LEU A C 1
ATOM 1641 O O . LEU A 1 211 ? 20.989 2.639 -7.853 1.00 132.76 235 LEU A O 1
ATOM 1646 N N . ASN A 1 212 ? 19.660 4.433 -7.581 1.00 134.10 236 ASN A N 1
ATOM 1647 C CA . ASN A 1 212 ? 18.458 3.789 -8.099 1.00 135.51 236 ASN A CA 1
ATOM 1648 C C . ASN A 1 212 ? 17.401 4.842 -8.406 1.00 136.23 236 ASN A C 1
ATOM 1649 O O . ASN A 1 212 ? 16.819 5.438 -7.496 1.00 136.75 236 ASN A O 1
ATOM 1654 N N . VAL A 1 213 ? 17.152 5.064 -9.692 1.00 136.42 237 VAL A N 1
ATOM 1655 C CA . VAL A 1 213 ? 16.170 6.050 -10.119 1.00 137.08 237 VAL A CA 1
ATOM 1656 C C . VAL A 1 213 ? 14.936 5.379 -10.699 1.00 137.81 237 VAL A C 1
ATOM 1657 O O . VAL A 1 213 ? 15.032 4.325 -11.327 1.00 137.80 237 VAL A O 1
ATOM 1661 N N . SER A 1 214 ? 13.777 5.991 -10.467 1.00 138.34 238 SER A N 1
ATOM 1662 C CA . SER A 1 214 ? 12.508 5.471 -10.963 1.00 139.26 238 SER A CA 1
ATOM 1663 C C . SER A 1 214 ? 11.582 6.614 -11.376 1.00 138.92 238 SER A C 1
ATOM 1664 O O . SER A 1 214 ? 11.300 6.741 -12.592 1.00 138.07 238 SER A O 1
#

Foldseek 3Di:
DWDKDWDAEDEAAAQFKDKTWIFIDDDDPDPPPFFDKKKFKDAPPDDPVPDQTLEMPDPVGHHDPVNVQQWYQDDDVVHRTRMIMGANHDQVPFHKMWMWMDTPPPGTDIPPVRIHGYGHHHDPFAWDWDDDAEQFDFDKIATGTPRHDVRAADKWKDKDWPQCPVDDPPPGTDRMGTDRDHPVQFQIWIKMAMDRCGHMDTDTGHHD

Organism: Homo sapiens (NCBI:txid9606)

Sequence (208 aa):
VYELQVQKSVTVQEGLCVLVPCSFSYPWRSWYSSPPLYVYWFRDGEIPYYAEVVATNNPDRRVKPETQGRFRLLGDVQKKNCSLSIGDARMEDTGSYFFRVERGRDVKYSYQQNKLNLEVTALIEKPDIHEPLESGRPTRLSCSLPGSCEAGPPLTFSWTGNALSPLDPETTRSSELTLTPRPEDHGTNLTCQMKRQTTERTVQLNVS

Solvent-accessible surface area: 12289 Å² total; per-residue (Å²): 138,68,83,6,96,24,92,147,68,8,76,9,36,72,19,12,23,36,98,0,77,10,44,3,20,36,48,85,186,87,143,219,55,76,41,81,6,58,0,3,0,0,67,70,61,50,95,25,175,189,14,50,0,0,5,26,53,21,111,135,63,162,37,24,86,109,8,106,36,13,8,107,37,61,53,65,13,109,160,135,38,0,14,1,14,1,2,4,0,82,103,132,6,64,29,24,3,0,0,30,0,38,25,34,198,103,7,97,76,22,3,74,157,46,57,1,66,5,104,5,59,58,46,135,66,99,0,38,43,156,197,71,54,92,52,57,109,84,21,154,36,36,1,59,20,56,44,42,44,167,17,16,59,104,41,56,33,34,19,70,24,128,4,40,91,41,90,73,124,115,74,20,147,66,52,90,20,67,24,45,18,144,77,143,17,105,36,29,94,6,12,0,54,10,108,52,126,96,43,63,79,69,50,136,36,69,24,119

GO terms:
  GO:0101003 ficolin-1-rich granule membrane (C, TAS)
  GO:0070821 tertiary granule membrane (C, TAS)
  GO:0005886 plasma membrane (C, TAS)
  GO:0030667 secretory granule membrane (C, TAS)
  GO:0005515 protein binding (F, IPI)

Secondary structure (DSSP, 8-state):
--EEE--SEEEEETT--EEE--EEE------S----EEEEEEETT--GGGPPBSEES-TTSPBPTTTTTTEEE-S-GGGTB--EEE-S--GGG-EEEEEEEEETTTEEEE--SS-EEEEEE------EE-----TT--EEEEEE-TT--S-SS--EEEEESSTTSSS-SS---SSEEEE---TT--S-EEEEEEE----EEEEE----

CATH classification: 2.60.40.10 (+1 more: 2.60.40.10)

B-factor: mean 107.07, std 37.9, range [45.33, 175.85]

Nearest PDB structures (foldseek):
  2zg1-assembly1_A  TM=1.005E+00  e=3.761E-43  Homo sapiens
  7aw6-assembly1_A  TM=8.402E-01  e=5.097E-24  Homo sapiens
  5ihb-assembly2_B-2  TM=8.448E-01  e=1.140E-23  Homo sapiens
  6d4a-assembly1_A  TM=9.377E-01  e=1.918E-15  Homo sapiens
  7qu6-assembly1_B  TM=9.270E-01  e=2.509E-15  Homo sapiens